Protein AF-A0A1T1H8I6-F1 (afdb_monomer_lite)

Foldseek 3Di:
DWKKFFQDWDDPALCVVLPNDGGWIFQDKQNDGDDDPVVVLCSLLVDDFKIWTFTQDPNDTDITIRGDGSQRHWTWIDTPVDPDIDTRRSVPVPDPPDPPDDDPPPDPVVVVVVVVVVVVVVVVVVVVVVVVPPPDPPDPDDDPDDDDDPPDPLPPDDVVVVVVVVVVVVVVVHDFKDKDAAALVRLVVNLVVVCVVQPDWDWDDDPPAKIWIWRADPQGIWIWMRGNVRNMIMIGGDGD

InterPro domains:
  IPR036034 PDZ superfamily [G3DSA:2.30.42.10] (2-66)
  IPR036034 PDZ superfamily [SSF50156] (6-64)

Organism: Oceanospirillum linum (NCBI:txid966)

Sequence (240 aa):
MSTFEVVGFTEQSPALAAGVVVGDVILTVNNRVFESVEEVVLEIAQGSGGFNLGVSRDGRFLYIDIEGNRLGCHLKIVQADNEIPYSTSATEVLGDSEPANKKSGLSFLQITLFCFYTFLVTVILTFIYLKISDPKPSAQVSKPTASPTKSFDPYSFSLADMVKRLESATASGTVKSVSEYMPYNSCLAQQEALKDKFGTVRVSKIGDQARILRIPTRDGAFLVTCSKPDEKIVLTRSNK

pLDDT: mean 79.75, std 17.8, range [30.92, 97.5]

Structure (mmCIF, N/CA/C/O backbone):
data_AF-A0A1T1H8I6-F1
#
_entry.id   AF-A0A1T1H8I6-F1
#
loop_
_atom_site.group_PDB
_atom_site.id
_atom_site.type_symbol
_atom_site.label_atom_id
_atom_site.label_alt_id
_atom_site.label_comp_id
_atom_site.label_asym_id
_atom_site.label_entity_id
_atom_site.label_seq_id
_atom_site.pdbx_PDB_ins_code
_atom_site.Cartn_x
_atom_site.Cartn_y
_atom_site.Cartn_z
_atom_site.occupancy
_atom_site.B_iso_or_equiv
_atom_site.auth_seq_id
_atom_site.auth_comp_id
_atom_site.auth_asym_id
_atom_site.auth_atom_id
_atom_site.pdbx_PDB_model_num
ATOM 1 N N . MET A 1 1 ? -23.155 5.415 -3.037 1.00 74.31 1 MET A N 1
ATOM 2 C CA . MET A 1 1 ? -21.722 5.098 -3.179 1.00 74.31 1 MET A CA 1
ATOM 3 C C . MET A 1 1 ? -21.602 4.379 -4.497 1.00 74.31 1 MET A C 1
ATOM 5 O O . MET A 1 1 ? -22.214 3.325 -4.632 1.00 74.31 1 MET A O 1
ATOM 9 N N . SER A 1 2 ? -20.962 5.010 -5.473 1.00 86.56 2 SER A N 1
ATOM 10 C CA . SER A 1 2 ? -20.834 4.450 -6.814 1.00 86.56 2 SER A CA 1
ATOM 11 C C . SER A 1 2 ? -19.973 3.191 -6.764 1.00 86.56 2 SER A C 1
ATOM 13 O O . SER A 1 2 ? -19.068 3.072 -5.935 1.00 86.56 2 SER A O 1
ATOM 15 N N . THR A 1 3 ? -20.298 2.225 -7.611 1.00 88.62 3 THR A N 1
ATOM 16 C CA . THR A 1 3 ? -19.572 0.961 -7.722 1.00 88.62 3 THR A CA 1
ATOM 17 C C . THR A 1 3 ? -19.096 0.803 -9.152 1.00 88.62 3 THR A C 1
ATOM 19 O O . THR A 1 3 ? -19.879 1.008 -10.080 1.00 88.62 3 THR A O 1
ATOM 22 N N . PHE A 1 4 ? -17.829 0.434 -9.323 1.00 92.38 4 PHE A N 1
ATOM 23 C CA . PHE A 1 4 ? -17.206 0.331 -10.638 1.00 92.38 4 PHE A CA 1
ATOM 24 C C . PHE A 1 4 ? -16.834 -1.123 -10.907 1.00 92.38 4 PHE A C 1
ATOM 26 O O . PHE A 1 4 ? -15.966 -1.672 -10.236 1.00 92.38 4 PHE A O 1
ATOM 33 N N . GLU A 1 5 ? -17.502 -1.763 -11.856 1.00 94.12 5 GLU A N 1
ATOM 34 C CA . GLU A 1 5 ? -17.252 -3.156 -12.212 1.00 94.12 5 GLU A CA 1
ATOM 35 C C . GLU A 1 5 ? -16.149 -3.251 -13.265 1.00 94.12 5 GLU A C 1
ATOM 37 O O . GLU A 1 5 ? -16.178 -2.554 -14.279 1.00 94.12 5 GLU A O 1
ATOM 42 N N . VAL A 1 6 ? -15.174 -4.130 -13.041 1.00 94.00 6 VAL A N 1
ATOM 43 C CA . VAL A 1 6 ? -14.135 -4.456 -14.016 1.00 94.00 6 VAL A CA 1
ATOM 44 C C . VAL A 1 6 ? -14.733 -5.350 -15.092 1.00 94.00 6 VAL A C 1
ATOM 46 O O . VAL A 1 6 ? -15.021 -6.517 -14.851 1.00 94.00 6 VAL A O 1
ATOM 49 N N . VAL A 1 7 ? -14.851 -4.826 -16.308 1.00 94.81 7 VAL A N 1
ATOM 50 C CA . VAL A 1 7 ? -15.371 -5.573 -17.465 1.00 94.81 7 VAL A CA 1
ATOM 51 C C . VAL A 1 7 ? -14.272 -6.089 -18.390 1.00 94.81 7 VAL A C 1
ATOM 53 O O . VAL A 1 7 ? -14.528 -6.888 -19.288 1.00 94.81 7 VAL A O 1
ATOM 56 N N . GLY A 1 8 ? -13.029 -5.652 -18.185 1.00 91.38 8 GLY A N 1
ATOM 57 C CA . GLY A 1 8 ? -11.885 -6.145 -18.941 1.00 91.38 8 GLY A CA 1
ATOM 58 C C . GLY A 1 8 ? -10.593 -5.396 -18.648 1.00 91.38 8 GLY A C 1
ATOM 59 O O . GLY A 1 8 ? -10.549 -4.446 -17.871 1.00 91.38 8 GLY A O 1
ATOM 60 N N . PHE A 1 9 ? -9.527 -5.826 -19.309 1.00 89.94 9 PHE A N 1
ATOM 61 C CA . PHE A 1 9 ? -8.196 -5.220 -19.270 1.00 89.94 9 PHE A CA 1
ATOM 62 C C . PHE A 1 9 ? -7.420 -5.651 -20.520 1.00 89.94 9 PHE A C 1
ATOM 64 O O . PHE A 1 9 ? -7.843 -6.566 -21.231 1.00 89.94 9 PHE A O 1
ATOM 71 N N . THR A 1 10 ? -6.301 -4.994 -20.822 1.00 85.56 10 THR A N 1
ATOM 72 C CA . THR A 1 10 ? -5.402 -5.452 -21.892 1.00 85.56 10 THR A CA 1
ATOM 73 C C . THR A 1 10 ? -4.619 -6.691 -21.460 1.00 85.56 10 THR A C 1
ATOM 75 O O . THR A 1 10 ? -4.278 -6.857 -20.281 1.00 85.56 10 THR A O 1
ATOM 78 N N . GLU A 1 11 ? -4.312 -7.565 -22.424 1.00 75.88 11 GLU A N 1
ATOM 79 C CA . GLU A 1 11 ? -3.350 -8.645 -22.210 1.00 75.88 11 GLU A CA 1
ATOM 80 C C . GLU A 1 11 ? -2.023 -8.014 -21.759 1.00 75.88 11 GLU A C 1
ATOM 82 O O . GLU A 1 11 ? -1.544 -7.074 -22.387 1.00 75.88 11 GLU A O 1
ATOM 87 N N . GLN A 1 12 ? -1.458 -8.501 -20.647 1.00 84.88 12 GLN A N 1
ATOM 88 C CA . GLN A 1 12 ? -0.249 -7.972 -19.982 1.00 84.88 12 GLN A CA 1
ATOM 89 C C . GLN A 1 12 ? -0.417 -6.702 -19.124 1.00 84.88 12 GLN A C 1
ATOM 91 O O . GLN A 1 12 ? 0.583 -6.104 -18.724 1.00 84.88 12 GLN A O 1
ATOM 96 N N . SER A 1 13 ? -1.641 -6.293 -18.773 1.00 88.25 13 SER A N 1
ATOM 97 C CA . SER A 1 13 ? -1.803 -5.172 -17.836 1.00 88.25 13 SER A CA 1
ATOM 98 C C . SER A 1 13 ? -1.224 -5.492 -16.436 1.00 88.25 13 SER A C 1
ATOM 100 O O . SER A 1 13 ? -1.369 -6.619 -15.946 1.00 88.25 13 SER A O 1
ATOM 102 N N . PRO A 1 14 ? -0.624 -4.508 -15.731 1.00 90.75 14 PRO A N 1
ATOM 103 C CA . PRO A 1 14 ? -0.232 -4.650 -14.327 1.00 90.75 14 PRO A CA 1
ATOM 104 C C . PRO A 1 14 ? -1.381 -5.093 -13.411 1.00 90.75 14 PRO A C 1
ATOM 106 O O . PRO A 1 14 ? -1.155 -5.825 -12.453 1.00 90.75 14 PRO A O 1
ATOM 109 N N . ALA A 1 15 ? -2.621 -4.700 -13.724 1.00 91.50 15 ALA A N 1
ATOM 110 C CA . ALA A 1 15 ? -3.808 -5.134 -12.990 1.00 91.50 15 ALA A CA 1
ATOM 111 C C . ALA A 1 15 ? -4.030 -6.652 -13.085 1.00 91.50 15 ALA A C 1
ATOM 113 O O . ALA A 1 15 ? -4.266 -7.302 -12.066 1.00 91.50 15 ALA A O 1
ATOM 114 N N . LEU A 1 16 ? -3.890 -7.231 -14.282 1.00 91.94 16 LEU A N 1
ATOM 115 C CA . LEU A 1 16 ? -3.971 -8.680 -14.473 1.00 91.94 16 LEU A CA 1
ATOM 116 C C . LEU A 1 16 ? -2.849 -9.400 -13.713 1.00 91.94 16 LEU A C 1
ATOM 118 O O . LEU A 1 16 ? -3.105 -10.386 -13.026 1.00 91.94 16 LEU A O 1
ATOM 122 N N . ALA A 1 17 ? -1.618 -8.885 -13.789 1.00 91.75 17 ALA A N 1
ATOM 123 C CA . ALA A 1 17 ? -0.479 -9.451 -13.062 1.00 91.75 17 ALA A CA 1
ATOM 124 C C . ALA A 1 17 ? -0.673 -9.411 -11.534 1.00 91.75 17 ALA A C 1
ATOM 126 O O . ALA A 1 17 ? -0.240 -10.323 -10.832 1.00 91.75 17 ALA A O 1
ATOM 127 N N . ALA A 1 18 ? -1.366 -8.389 -11.026 1.00 93.94 18 ALA A N 1
ATOM 128 C CA . ALA A 1 18 ? -1.726 -8.252 -9.617 1.00 93.94 18 ALA A CA 1
ATOM 129 C C . ALA A 1 18 ? -2.925 -9.125 -9.191 1.00 93.94 18 ALA A C 1
ATOM 131 O O . ALA A 1 18 ? -3.255 -9.184 -8.007 1.00 93.94 18 ALA A O 1
ATOM 132 N N . GLY A 1 19 ? -3.581 -9.818 -10.127 1.00 95.44 19 GLY A N 1
ATOM 133 C CA . GLY A 1 19 ? -4.699 -10.718 -9.839 1.00 95.44 19 GLY A CA 1
ATOM 134 C C . GLY A 1 19 ? -6.073 -10.044 -9.790 1.00 95.44 19 GLY A C 1
ATOM 135 O O . GLY A 1 19 ? -7.000 -10.601 -9.190 1.00 95.44 19 GLY A O 1
ATOM 136 N N . VAL A 1 20 ? -6.226 -8.869 -10.409 1.00 95.50 20 VAL A N 1
ATOM 137 C CA . VAL A 1 20 ? -7.547 -8.299 -10.722 1.00 95.50 20 VAL A CA 1
ATOM 138 C C . VAL A 1 20 ? -8.232 -9.191 -11.758 1.00 95.50 20 VAL A C 1
ATOM 140 O O . VAL A 1 20 ? -7.594 -9.647 -12.708 1.00 95.50 20 VAL A O 1
ATOM 143 N N . VAL A 1 21 ? -9.526 -9.454 -11.581 1.00 96.12 21 VAL A N 1
ATOM 144 C CA . VAL A 1 21 ? -10.319 -10.290 -12.495 1.00 96.12 21 VAL A CA 1
ATOM 145 C C . VAL A 1 21 ? -11.551 -9.539 -12.990 1.00 96.12 21 VAL A C 1
ATOM 147 O O . VAL A 1 21 ? -12.007 -8.582 -12.368 1.00 96.12 21 VAL A O 1
ATOM 150 N N . VAL A 1 22 ? -12.094 -9.975 -14.126 1.00 96.12 22 VAL A N 1
ATOM 151 C CA . VAL A 1 22 ? -13.382 -9.476 -14.627 1.00 96.12 22 VAL A CA 1
ATOM 152 C C . VAL A 1 22 ? -14.488 -9.834 -13.629 1.00 96.12 22 VAL A C 1
ATOM 154 O O . VAL A 1 22 ? -14.504 -10.948 -13.107 1.00 96.12 22 VAL A O 1
ATOM 157 N N . GLY A 1 23 ? -15.386 -8.887 -13.362 1.00 95.75 23 GLY A N 1
ATOM 158 C CA . GLY A 1 23 ? -16.429 -8.974 -12.337 1.00 95.75 23 GLY A CA 1
ATOM 159 C C . GLY A 1 23 ? -16.011 -8.432 -10.965 1.00 95.75 23 GLY A C 1
ATOM 160 O O . GLY A 1 23 ? -16.846 -8.341 -10.066 1.00 95.75 23 GLY A O 1
ATOM 161 N N . ASP A 1 24 ? -14.745 -8.040 -10.776 1.00 96.75 24 ASP A N 1
ATOM 162 C CA . ASP A 1 24 ? -14.347 -7.303 -9.574 1.00 96.75 24 ASP A CA 1
ATOM 163 C C . ASP A 1 24 ? -15.084 -5.967 -9.496 1.00 96.75 24 ASP A C 1
ATOM 165 O O . ASP A 1 24 ? -15.094 -5.196 -10.454 1.00 96.75 24 ASP A O 1
ATOM 169 N N . VAL A 1 25 ? -15.631 -5.644 -8.324 1.00 95.62 25 VAL A N 1
ATOM 170 C CA . VAL A 1 25 ? -16.235 -4.332 -8.073 1.00 95.62 25 VAL A CA 1
ATOM 171 C C . VAL A 1 25 ? -15.250 -3.462 -7.305 1.00 95.62 25 VAL A C 1
ATOM 173 O O . VAL A 1 25 ? -15.015 -3.674 -6.117 1.00 95.62 25 VAL A O 1
ATOM 176 N N . ILE A 1 26 ? -14.672 -2.463 -7.961 1.00 95.38 26 ILE A N 1
ATOM 177 C CA . ILE A 1 26 ? -13.785 -1.482 -7.340 1.00 95.38 26 ILE A CA 1
ATOM 178 C C . ILE A 1 26 ? -14.615 -0.561 -6.442 1.00 95.38 26 ILE A C 1
ATOM 180 O O . ILE A 1 26 ? -15.561 0.090 -6.885 1.00 95.38 26 ILE A O 1
ATOM 184 N N . LEU A 1 27 ? -14.230 -0.501 -5.167 1.00 94.94 27 LEU A N 1
ATOM 185 C CA . LEU A 1 27 ? -14.841 0.360 -4.150 1.00 94.94 27 LEU A CA 1
ATOM 186 C C . LEU A 1 27 ? -13.909 1.498 -3.723 1.00 94.94 27 LEU A C 1
ATOM 188 O O . LEU A 1 27 ? -14.378 2.554 -3.304 1.00 94.94 27 LEU A O 1
ATOM 192 N N . THR A 1 28 ? -12.590 1.276 -3.785 1.00 95.31 28 THR A N 1
ATOM 193 C CA . THR A 1 28 ? -11.590 2.296 -3.437 1.00 95.31 28 THR A CA 1
ATOM 194 C C . THR A 1 28 ? -10.329 2.192 -4.287 1.00 95.31 28 THR A C 1
ATOM 196 O O . THR A 1 28 ? -9.912 1.084 -4.626 1.00 95.31 28 THR A O 1
ATOM 199 N N . VAL A 1 29 ? -9.674 3.329 -4.529 1.00 94.06 29 VAL A N 1
ATOM 200 C CA . VAL A 1 29 ? -8.307 3.423 -5.077 1.00 94.06 29 VAL A CA 1
ATOM 201 C C . VAL A 1 29 ? -7.461 4.239 -4.106 1.00 94.06 29 VAL A C 1
ATOM 203 O O . VAL A 1 29 ? -7.910 5.280 -3.633 1.00 94.06 29 VAL A O 1
ATOM 206 N N . ASN A 1 30 ? -6.266 3.776 -3.733 1.00 92.56 30 ASN A N 1
ATOM 207 C CA . ASN A 1 30 ? -5.409 4.459 -2.745 1.00 92.56 30 ASN A CA 1
ATOM 208 C C . ASN A 1 30 ? -6.122 4.724 -1.400 1.00 92.56 30 ASN A C 1
ATOM 210 O O . ASN A 1 30 ? -5.853 5.702 -0.705 1.00 92.56 30 ASN A O 1
ATOM 214 N N . ASN A 1 31 ? -7.033 3.820 -1.010 1.00 92.56 31 ASN A N 1
ATOM 215 C CA . ASN A 1 31 ? -7.950 3.938 0.136 1.00 92.56 31 ASN A CA 1
ATOM 216 C C . ASN A 1 31 ? -8.921 5.137 0.081 1.00 92.56 31 ASN A C 1
ATOM 218 O O . ASN A 1 31 ? -9.484 5.509 1.113 1.00 92.56 31 ASN A O 1
ATOM 222 N N . ARG A 1 32 ? -9.131 5.733 -1.095 1.00 94.06 32 ARG A N 1
ATOM 223 C CA . ARG A 1 32 ? -10.130 6.777 -1.341 1.00 94.06 32 ARG A CA 1
ATOM 224 C C . ARG A 1 32 ? -11.338 6.194 -2.063 1.00 94.06 32 ARG A C 1
ATOM 226 O O . ARG A 1 32 ? -11.194 5.295 -2.887 1.00 94.06 32 ARG A O 1
ATOM 233 N N . VAL A 1 33 ? -12.517 6.696 -1.716 1.00 93.88 33 VAL A N 1
ATOM 234 C CA . VAL A 1 33 ? -13.789 6.399 -2.388 1.00 93.88 33 VAL A CA 1
ATOM 235 C C . VAL A 1 33 ? -13.998 7.453 -3.468 1.00 93.88 33 VAL A C 1
ATOM 237 O O . VAL A 1 33 ? -13.626 8.607 -3.255 1.00 93.88 33 VAL A O 1
ATOM 240 N N . PHE A 1 34 ? -14.596 7.058 -4.585 1.00 92.06 34 PHE A N 1
ATOM 241 C CA . PHE A 1 34 ? -14.858 7.925 -5.730 1.00 92.06 34 PHE A CA 1
ATOM 242 C C . PHE A 1 34 ? -16.339 7.899 -6.086 1.00 92.06 34 PHE A C 1
ATOM 244 O O . PHE A 1 34 ? -17.013 6.888 -5.864 1.00 92.06 34 PHE A O 1
ATOM 251 N N . GLU A 1 35 ? -16.840 9.011 -6.615 1.00 90.75 35 GLU A N 1
ATOM 252 C CA . GLU A 1 35 ? -18.248 9.137 -7.013 1.00 90.75 35 GLU A CA 1
ATOM 253 C C . GLU A 1 35 ? -18.447 8.987 -8.522 1.00 90.75 35 GLU A C 1
ATOM 255 O O . GLU A 1 35 ? -19.539 8.610 -8.949 1.00 90.75 35 GLU A O 1
ATOM 260 N N . SER A 1 36 ? -17.392 9.198 -9.315 1.00 89.88 36 SER A N 1
ATOM 261 C CA . SER A 1 36 ? -17.426 9.045 -10.767 1.00 89.88 36 SER A CA 1
ATOM 262 C C . SER A 1 36 ? -16.264 8.217 -11.306 1.00 89.88 36 SER A C 1
ATOM 264 O O . SER A 1 36 ? -15.202 8.094 -10.684 1.00 89.88 36 SER A O 1
ATOM 266 N N . VAL A 1 37 ? -16.471 7.655 -12.497 1.00 88.56 37 VAL A N 1
ATOM 267 C CA . VAL A 1 37 ? -15.431 6.929 -13.232 1.00 88.56 37 VAL A CA 1
ATOM 268 C C . VAL A 1 37 ? -14.258 7.851 -13.536 1.00 88.56 37 VAL A C 1
ATOM 270 O O . VAL A 1 37 ? -13.113 7.449 -13.354 1.00 88.56 37 VAL A O 1
ATOM 273 N N . GLU A 1 38 ? -14.515 9.093 -13.946 1.00 89.19 38 GLU A N 1
ATOM 274 C CA . GLU A 1 38 ? -13.474 10.049 -14.326 1.00 89.19 38 GLU A CA 1
ATOM 275 C C . GLU A 1 38 ? -12.466 10.275 -13.194 1.00 89.19 38 GLU A C 1
ATOM 277 O O . GLU A 1 38 ? -11.260 10.303 -13.441 1.00 89.19 38 GLU A O 1
ATOM 282 N N . GLU A 1 39 ? -12.929 10.372 -11.945 1.00 91.00 39 GLU A N 1
ATOM 283 C CA . GLU A 1 39 ? -12.034 10.527 -10.798 1.00 91.00 39 GLU A CA 1
ATOM 284 C C . GLU A 1 39 ? -11.169 9.283 -10.563 1.00 91.00 39 GLU A C 1
ATOM 286 O O . GLU A 1 39 ? -9.976 9.409 -10.275 1.00 91.00 39 GLU A O 1
ATOM 291 N N . VAL A 1 40 ? -11.744 8.085 -10.727 1.00 89.81 40 VAL A N 1
ATOM 292 C CA . VAL A 1 40 ? -11.008 6.814 -10.639 1.00 89.81 40 VAL A CA 1
ATOM 293 C C . VAL A 1 40 ? -9.912 6.766 -11.701 1.00 89.81 40 VAL A C 1
ATOM 295 O O . VAL A 1 40 ? -8.769 6.424 -11.393 1.00 89.81 40 VAL A O 1
ATOM 298 N N . VAL A 1 41 ? -10.231 7.153 -12.941 1.00 88.00 41 VAL A N 1
ATOM 299 C CA . VAL A 1 41 ? -9.252 7.184 -14.036 1.00 88.00 41 VAL A CA 1
ATOM 300 C C . VAL A 1 41 ? -8.132 8.167 -13.748 1.00 88.00 41 VAL A C 1
ATOM 302 O O . VAL A 1 41 ? -6.964 7.821 -13.917 1.00 88.00 41 VAL A O 1
ATOM 305 N N . LEU A 1 42 ? -8.465 9.375 -13.291 1.00 88.12 42 LEU A N 1
ATOM 306 C CA . LEU A 1 42 ? -7.471 10.394 -12.965 1.00 88.12 42 LEU A CA 1
ATOM 307 C C . LEU A 1 42 ? -6.550 9.936 -11.829 1.00 88.12 42 LEU A C 1
ATOM 309 O O . LEU A 1 42 ? -5.337 10.089 -11.941 1.00 88.12 42 LEU A O 1
ATOM 313 N N . GLU A 1 43 ? -7.084 9.322 -10.773 1.00 89.50 43 GLU A N 1
ATOM 314 C CA . GLU A 1 43 ? -6.279 8.795 -9.664 1.00 89.50 43 GLU A CA 1
ATOM 315 C C . GLU A 1 43 ? -5.315 7.687 -10.126 1.00 89.50 43 GLU A C 1
ATOM 317 O O . GLU A 1 43 ? -4.146 7.646 -9.720 1.00 89.50 43 GLU A O 1
ATOM 322 N N . ILE A 1 44 ? -5.786 6.792 -11.000 1.00 87.62 44 ILE A N 1
ATOM 323 C CA . ILE A 1 44 ? -4.948 5.740 -11.580 1.00 87.62 44 ILE A CA 1
ATOM 324 C C . ILE A 1 44 ? -3.883 6.365 -12.491 1.00 87.62 44 ILE A C 1
ATOM 326 O O . ILE A 1 44 ? -2.713 6.010 -12.379 1.00 87.62 44 ILE A O 1
ATOM 330 N N . ALA A 1 45 ? -4.240 7.337 -13.332 1.00 84.50 45 ALA A N 1
ATOM 331 C CA . ALA A 1 45 ? -3.332 7.934 -14.310 1.00 84.50 45 ALA A CA 1
ATOM 332 C C . ALA A 1 45 ? -2.269 8.870 -13.701 1.00 84.50 45 ALA A C 1
ATOM 334 O O . ALA A 1 45 ? -1.148 8.924 -14.201 1.00 84.50 45 ALA A O 1
ATOM 335 N N . GLN A 1 46 ? -2.591 9.619 -12.641 1.00 79.75 46 GLN A N 1
ATOM 336 C CA . GLN A 1 46 ? -1.754 10.729 -12.155 1.00 79.75 46 GLN A CA 1
ATOM 337 C C . GLN A 1 46 ? -0.637 10.331 -11.179 1.00 79.75 46 GLN A C 1
ATOM 339 O O . GLN A 1 46 ? 0.197 11.168 -10.832 1.00 79.75 46 GLN A O 1
ATOM 344 N N . GLY A 1 47 ? -0.589 9.086 -10.707 1.00 67.25 47 GLY A N 1
ATOM 345 C CA . GLY A 1 47 ? 0.435 8.689 -9.737 1.00 67.25 47 GLY A CA 1
ATOM 346 C C . GLY A 1 47 ? 1.701 8.099 -10.348 1.00 67.25 47 GLY A C 1
ATOM 347 O O . GLY A 1 47 ? 1.675 7.402 -11.360 1.00 67.25 47 GLY A O 1
ATOM 348 N N . SER A 1 48 ? 2.826 8.321 -9.671 1.00 66.25 48 SER A N 1
ATOM 349 C CA . SER A 1 48 ? 4.083 7.629 -9.941 1.00 66.25 48 SER A CA 1
ATOM 350 C C . SER A 1 48 ? 4.176 6.349 -9.098 1.00 66.25 48 SER A C 1
ATOM 352 O O . SER A 1 48 ? 4.006 6.371 -7.881 1.00 66.25 48 SER A O 1
ATOM 354 N N . GLY A 1 49 ? 4.443 5.211 -9.746 1.00 82.31 49 GLY A N 1
ATOM 355 C CA . GLY A 1 49 ? 4.627 3.912 -9.081 1.00 82.31 49 GLY A CA 1
ATOM 356 C C . GLY A 1 49 ? 3.336 3.124 -8.833 1.00 82.31 49 GLY A C 1
ATOM 357 O O . GLY A 1 49 ? 2.296 3.416 -9.411 1.00 82.31 49 GLY A O 1
ATOM 358 N N . GLY A 1 50 ? 3.398 2.101 -7.978 1.00 86.06 50 GLY A N 1
ATOM 359 C CA . GLY A 1 50 ? 2.248 1.234 -7.711 1.00 86.06 50 GLY A CA 1
ATOM 360 C C . GLY A 1 50 ? 1.064 1.945 -7.042 1.00 86.06 50 GLY A C 1
ATOM 361 O O . GLY A 1 50 ? 1.188 3.066 -6.540 1.00 86.06 50 GLY A O 1
ATOM 362 N N . PHE A 1 51 ? -0.098 1.301 -7.040 1.00 91.81 51 PHE A N 1
ATOM 363 C CA . PHE A 1 51 ? -1.314 1.765 -6.361 1.00 91.81 51 PHE A CA 1
ATOM 364 C C . PHE A 1 51 ? -2.077 0.601 -5.746 1.00 91.81 51 PHE A C 1
ATOM 366 O O . PHE A 1 51 ? -1.846 -0.546 -6.119 1.00 91.81 51 PHE A O 1
ATOM 373 N N . ASN A 1 52 ? -2.993 0.888 -4.818 1.00 93.44 52 ASN A N 1
ATOM 374 C CA . ASN A 1 52 ? -3.851 -0.148 -4.250 1.00 93.44 52 ASN A CA 1
ATOM 375 C C . ASN A 1 52 ? -5.301 -0.012 -4.717 1.00 93.44 52 ASN A C 1
ATOM 377 O O . ASN A 1 52 ? -5.848 1.089 -4.804 1.00 93.44 52 ASN A O 1
ATOM 381 N N . LEU A 1 53 ? -5.928 -1.154 -4.976 1.00 95.12 53 LEU A N 1
ATOM 382 C CA . LEU A 1 53 ? -7.357 -1.279 -5.212 1.00 95.12 53 LEU A CA 1
ATOM 383 C C . LEU A 1 53 ? -7.999 -1.988 -4.026 1.00 95.12 53 LEU A C 1
ATOM 385 O O . LEU A 1 53 ? -7.541 -3.044 -3.594 1.00 95.12 53 LEU A O 1
ATOM 389 N N . GLY A 1 54 ? -9.077 -1.412 -3.506 1.00 96.06 54 GLY A N 1
ATOM 390 C CA . GLY A 1 54 ? -10.021 -2.136 -2.664 1.00 96.06 54 GLY A CA 1
ATOM 391 C C . GLY A 1 54 ? -11.175 -2.611 -3.531 1.00 96.06 54 GLY A C 1
ATOM 392 O O . GLY A 1 54 ? -11.956 -1.775 -3.992 1.00 96.06 54 GLY A O 1
ATOM 393 N N . VAL A 1 55 ? -11.275 -3.920 -3.748 1.00 96.81 55 VAL A N 1
ATOM 394 C CA . VAL A 1 55 ? -12.301 -4.546 -4.595 1.00 96.81 55 VAL A CA 1
ATOM 395 C C . VAL A 1 55 ? -13.225 -5.441 -3.774 1.00 96.81 55 VAL A C 1
ATOM 397 O O . VAL A 1 55 ? -12.820 -6.001 -2.757 1.00 96.81 55 VAL A O 1
ATOM 400 N N . SER A 1 56 ? -14.469 -5.593 -4.212 1.00 96.88 56 SER A N 1
ATOM 401 C CA . SER A 1 56 ? -15.392 -6.619 -3.740 1.00 96.88 56 SER A CA 1
ATOM 402 C C . SER A 1 56 ? -15.466 -7.734 -4.777 1.00 96.88 56 SER A C 1
ATOM 404 O O . SER A 1 56 ? -15.841 -7.483 -5.920 1.00 96.88 56 SER A O 1
ATOM 406 N N . ARG A 1 57 ? -15.119 -8.954 -4.363 1.00 97.50 57 ARG A N 1
ATOM 407 C CA . ARG A 1 57 ? -15.187 -10.179 -5.167 1.00 97.50 57 ARG A CA 1
ATOM 408 C C . ARG A 1 57 ? -16.010 -11.204 -4.404 1.00 97.50 57 ARG A C 1
ATOM 410 O O . ARG A 1 57 ? -15.683 -11.510 -3.257 1.00 97.50 57 ARG A O 1
ATOM 417 N N . ASP A 1 58 ? -17.099 -11.685 -4.996 1.00 95.19 58 ASP A N 1
ATOM 418 C CA . ASP A 1 58 ? -18.015 -12.646 -4.361 1.00 95.19 58 ASP A CA 1
ATOM 419 C C . ASP A 1 58 ? -18.504 -12.196 -2.965 1.00 95.19 58 ASP A C 1
ATOM 421 O O . ASP A 1 58 ? -18.591 -12.979 -2.018 1.00 95.19 58 ASP A O 1
ATOM 425 N N . GLY A 1 59 ? -18.753 -10.891 -2.797 1.00 92.19 59 GLY A N 1
ATOM 426 C CA . GLY A 1 59 ? -19.169 -10.291 -1.521 1.00 92.19 59 GLY A CA 1
ATOM 427 C C . GLY A 1 59 ? -18.061 -10.167 -0.466 1.00 92.19 59 GLY A C 1
ATOM 428 O O . GLY A 1 59 ? -18.331 -9.765 0.667 1.00 92.19 59 GLY A O 1
ATOM 429 N N . ARG A 1 60 ? -16.808 -10.494 -0.807 1.00 94.19 60 ARG A N 1
ATOM 430 C CA . ARG A 1 60 ? -15.639 -10.336 0.066 1.00 94.19 60 ARG A CA 1
ATOM 431 C C . ARG A 1 60 ? -14.811 -9.139 -0.366 1.00 94.19 60 ARG A C 1
ATOM 433 O O . ARG A 1 60 ? -14.483 -8.988 -1.537 1.00 94.19 60 ARG A O 1
ATOM 440 N N . PHE A 1 61 ? -14.405 -8.331 0.606 1.00 93.75 61 PHE A N 1
ATOM 441 C CA . PHE A 1 61 ? -13.515 -7.207 0.352 1.00 93.75 61 PHE A CA 1
ATOM 442 C C . PHE A 1 61 ? -12.051 -7.657 0.319 1.00 93.75 61 PHE A C 1
ATOM 444 O O . PHE A 1 61 ? -11.560 -8.268 1.273 1.00 93.75 61 PHE A O 1
ATOM 451 N N . LEU A 1 62 ? -11.360 -7.339 -0.771 1.00 95.75 62 LEU A N 1
ATOM 452 C CA . LEU A 1 62 ? -9.962 -7.664 -1.027 1.00 95.75 62 LEU A CA 1
ATOM 453 C C . LEU A 1 62 ? -9.167 -6.380 -1.261 1.00 95.75 62 LEU A C 1
ATOM 455 O O . LEU A 1 62 ? -9.677 -5.411 -1.819 1.00 95.75 62 LEU A O 1
ATOM 459 N N . TYR A 1 63 ? -7.901 -6.399 -0.853 1.00 95.38 63 TYR A N 1
ATOM 460 C CA . TYR A 1 63 ? -6.931 -5.379 -1.232 1.00 95.38 63 TYR A CA 1
ATOM 461 C C . TYR A 1 63 ? -5.940 -5.973 -2.214 1.00 95.38 63 TYR A C 1
ATOM 463 O O . TYR A 1 63 ? -5.330 -7.000 -1.918 1.00 95.38 63 TYR A O 1
ATOM 471 N N . ILE A 1 64 ? -5.797 -5.313 -3.355 1.00 94.88 64 ILE A N 1
ATOM 472 C CA . ILE A 1 64 ? -4.893 -5.709 -4.426 1.00 94.88 64 ILE A CA 1
ATOM 473 C C . ILE A 1 64 ? -3.898 -4.573 -4.626 1.00 94.88 64 ILE A C 1
ATOM 475 O O . ILE A 1 64 ? -4.285 -3.462 -4.990 1.00 94.88 64 ILE A O 1
ATOM 479 N N . ASP A 1 65 ? -2.625 -4.851 -4.364 1.00 93.12 65 ASP A N 1
ATOM 480 C CA . ASP A 1 65 ? -1.534 -3.927 -4.647 1.00 93.12 65 ASP A CA 1
ATOM 481 C C . ASP A 1 65 ? -1.060 -4.163 -6.084 1.00 93.12 65 ASP A C 1
ATOM 483 O O . ASP A 1 65 ? -0.613 -5.253 -6.442 1.00 93.12 65 ASP A O 1
ATOM 487 N N . ILE A 1 66 ? -1.190 -3.137 -6.919 1.00 92.00 66 ILE A N 1
ATOM 488 C CA . ILE A 1 66 ? -0.739 -3.139 -8.307 1.00 92.00 66 ILE A CA 1
ATOM 489 C C . ILE A 1 66 ? 0.619 -2.454 -8.341 1.00 92.00 66 ILE A C 1
ATOM 491 O O . ILE A 1 66 ? 0.720 -1.236 -8.189 1.00 92.00 66 ILE A O 1
ATOM 495 N N . GLU A 1 67 ? 1.673 -3.240 -8.530 1.00 87.50 67 GLU A N 1
ATOM 496 C CA . GLU A 1 67 ? 3.033 -2.739 -8.710 1.00 87.50 67 GLU A CA 1
ATOM 497 C C . GLU A 1 67 ? 3.310 -2.413 -10.189 1.00 87.50 67 GLU A C 1
ATOM 499 O O . GLU A 1 67 ? 2.738 -3.012 -11.098 1.00 87.50 67 GLU A O 1
ATOM 504 N N . GLY A 1 68 ? 4.217 -1.465 -10.442 1.00 77.12 68 GLY A N 1
ATOM 505 C CA . GLY A 1 68 ? 4.682 -1.131 -11.791 1.00 77.12 68 GLY A CA 1
ATOM 506 C C . GLY A 1 68 ? 4.230 0.234 -12.310 1.00 77.12 68 GLY A C 1
ATOM 507 O O . GLY A 1 68 ? 3.856 1.130 -11.551 1.00 77.12 68 GLY A O 1
ATOM 508 N N . ASN A 1 69 ? 4.355 0.420 -13.625 1.00 71.88 69 ASN A N 1
ATOM 509 C CA . ASN A 1 69 ? 4.055 1.683 -14.292 1.00 71.88 69 ASN A CA 1
ATOM 510 C C . ASN A 1 69 ? 2.539 1.855 -14.464 1.00 71.88 69 ASN A C 1
ATOM 512 O O . ASN A 1 69 ? 1.921 1.111 -15.228 1.00 71.88 69 ASN A O 1
ATOM 516 N N . ARG A 1 70 ? 1.955 2.871 -13.811 1.00 74.88 70 ARG A N 1
ATOM 517 C CA . ARG A 1 70 ? 0.520 3.182 -13.931 1.00 74.88 70 ARG A CA 1
ATOM 518 C C . ARG A 1 70 ? 0.086 3.487 -15.364 1.00 74.88 70 ARG A C 1
ATOM 520 O O . ARG A 1 70 ? -1.051 3.201 -15.715 1.00 74.88 70 ARG A O 1
ATOM 527 N N . LEU A 1 71 ? 0.997 3.978 -16.208 1.00 69.19 71 LEU A N 1
ATOM 528 C CA . LEU A 1 71 ? 0.709 4.289 -17.612 1.00 69.19 71 LEU A CA 1
ATOM 529 C C . LEU A 1 71 ? 0.376 3.050 -18.457 1.00 69.19 71 LEU A C 1
ATOM 531 O O . LEU A 1 71 ? -0.279 3.189 -19.482 1.00 69.19 71 LEU A O 1
ATOM 535 N N . GLY A 1 72 ? 0.810 1.857 -18.033 1.00 73.38 72 GLY A N 1
ATOM 536 C CA . GLY A 1 72 ? 0.466 0.586 -18.684 1.00 73.38 72 GLY A CA 1
ATOM 537 C C . GLY A 1 72 ? -0.756 -0.105 -18.076 1.00 73.38 72 GLY A C 1
ATOM 538 O O . GLY A 1 72 ? -1.099 -1.219 -18.475 1.00 73.38 72 GLY A O 1
ATOM 539 N N . CYS A 1 73 ? -1.393 0.504 -17.073 1.00 80.44 73 CYS A N 1
ATOM 540 C CA . CYS A 1 73 ? -2.562 -0.064 -16.423 1.00 80.44 73 CYS A CA 1
ATOM 541 C C . CYS A 1 73 ? -3.824 0.311 -17.201 1.00 80.44 73 CYS A C 1
ATOM 543 O O . CYS A 1 73 ? -4.434 1.349 -16.960 1.00 80.44 73 CYS A O 1
ATOM 545 N N . HIS A 1 74 ? -4.191 -0.540 -18.160 1.00 81.44 74 HIS A N 1
ATOM 546 C CA . HIS A 1 74 ? -5.416 -0.386 -18.938 1.00 81.44 74 HIS A CA 1
ATOM 547 C C . HIS A 1 74 ? -6.523 -1.243 -18.326 1.00 81.44 74 HIS A C 1
ATOM 549 O O . HIS A 1 74 ? -6.576 -2.460 -18.531 1.00 81.44 74 HIS A O 1
ATOM 555 N N . LEU A 1 75 ? -7.399 -0.596 -17.564 1.00 87.19 75 LEU A N 1
ATOM 556 C CA . LEU A 1 75 ? -8.590 -1.194 -16.965 1.00 87.19 75 LEU A CA 1
ATOM 557 C C . LEU A 1 75 ? -9.819 -0.741 -17.759 1.00 87.19 75 LEU A C 1
ATOM 559 O O . LEU A 1 75 ? -9.972 0.438 -18.067 1.00 87.19 75 LEU A O 1
ATOM 563 N N . LYS A 1 76 ? -10.719 -1.661 -18.090 1.00 89.25 76 LYS A N 1
ATOM 564 C CA . LYS A 1 76 ? -12.044 -1.324 -18.622 1.00 89.25 76 LYS A CA 1
ATOM 565 C C . LYS A 1 76 ? -13.033 -1.475 -17.480 1.00 89.25 76 LYS A C 1
ATOM 567 O O . LYS A 1 76 ? -13.157 -2.575 -16.938 1.00 89.25 76 LYS A O 1
ATOM 572 N N . ILE A 1 77 ? -13.697 -0.384 -17.111 1.00 90.56 77 ILE A N 1
ATOM 573 C CA . ILE A 1 77 ? -14.640 -0.360 -15.992 1.00 90.56 77 ILE A CA 1
ATOM 574 C C . ILE A 1 77 ? -15.990 0.213 -16.421 1.00 90.56 77 ILE A C 1
ATOM 576 O O . ILE A 1 77 ? -16.066 1.101 -17.267 1.00 90.56 77 ILE A O 1
ATOM 580 N N . VAL A 1 78 ? -17.063 -0.305 -15.839 1.00 88.81 78 VAL A N 1
ATOM 581 C CA . VAL A 1 78 ? -18.432 0.199 -16.003 1.00 88.81 78 VAL A CA 1
ATOM 582 C C . VAL A 1 78 ? -18.900 0.708 -14.649 1.00 88.81 78 VAL A C 1
ATOM 584 O O . VAL A 1 78 ? -18.693 0.043 -13.634 1.00 88.81 78 VAL A O 1
ATOM 587 N N . GLN A 1 79 ? -19.529 1.879 -14.607 1.00 90.19 79 GLN A N 1
ATOM 588 C CA . GLN A 1 79 ? -20.229 2.309 -13.400 1.00 90.19 79 GLN A CA 1
ATOM 589 C C . GLN A 1 79 ? -21.566 1.571 -13.333 1.00 90.19 79 GLN A C 1
ATOM 591 O O . GLN A 1 79 ? -22.323 1.609 -14.292 1.00 90.19 79 GLN A O 1
ATOM 596 N N . ALA A 1 80 ? -21.870 0.887 -12.231 1.00 79.06 80 ALA A N 1
ATOM 597 C CA . ALA A 1 80 ? -23.044 0.006 -12.161 1.00 79.06 80 ALA A CA 1
ATOM 598 C C . ALA A 1 80 ? -24.401 0.722 -12.350 1.00 79.06 80 ALA A C 1
ATOM 600 O O . ALA A 1 80 ? -25.415 0.065 -12.564 1.00 79.06 80 ALA A O 1
ATOM 601 N N . ASP A 1 81 ? -24.436 2.052 -12.247 1.00 76.00 81 ASP A N 1
ATOM 602 C CA . ASP A 1 81 ? -25.615 2.885 -12.500 1.00 76.00 81 ASP A CA 1
ATOM 603 C C . ASP A 1 81 ? -25.743 3.353 -13.963 1.00 76.00 81 ASP A C 1
ATOM 605 O O . ASP A 1 81 ? -26.819 3.805 -14.353 1.00 76.00 81 ASP A O 1
ATOM 609 N N . ASN A 1 82 ? -24.698 3.194 -14.780 1.00 61.38 82 ASN A N 1
ATOM 610 C CA . ASN A 1 82 ? -24.646 3.617 -16.175 1.00 61.38 82 ASN A CA 1
ATOM 611 C C . ASN A 1 82 ? -24.191 2.453 -17.071 1.00 61.38 82 ASN A C 1
ATOM 613 O O . ASN A 1 82 ? -23.041 2.030 -17.034 1.00 61.38 82 ASN A O 1
ATOM 617 N N . GLU A 1 83 ? -25.068 1.978 -17.958 1.00 56.59 83 GLU A N 1
ATOM 618 C CA . GLU A 1 83 ? -24.829 0.814 -18.837 1.00 56.59 83 GLU A CA 1
ATOM 619 C C . GLU A 1 83 ? -23.759 1.023 -19.938 1.00 56.59 83 GLU A C 1
ATOM 621 O O . GLU A 1 83 ? -23.621 0.193 -20.837 1.00 56.59 83 GLU A O 1
ATOM 626 N N . ILE A 1 84 ? -22.988 2.117 -19.908 1.00 62.50 84 ILE A N 1
ATOM 627 C CA . ILE A 1 84 ? -21.976 2.418 -20.930 1.00 62.50 84 ILE A CA 1
ATOM 628 C C . ILE A 1 84 ? -20.571 2.125 -20.374 1.00 62.50 84 ILE A C 1
ATOM 630 O O . ILE A 1 84 ? -20.158 2.753 -19.398 1.00 62.50 84 ILE A O 1
ATOM 634 N N . PRO A 1 85 ? -19.803 1.197 -20.980 1.00 57.66 85 PRO A N 1
ATOM 635 C CA . PRO A 1 85 ? -18.447 0.884 -20.542 1.00 57.66 85 PRO A CA 1
ATOM 636 C C . PRO A 1 85 ? -17.465 2.012 -20.834 1.00 57.66 85 PRO A C 1
ATOM 638 O O . PRO A 1 85 ? -17.340 2.471 -21.969 1.00 57.66 85 PRO A O 1
ATOM 641 N N . TYR A 1 86 ? -16.700 2.391 -19.811 1.00 63.59 86 TYR A N 1
ATOM 642 C CA . TYR A 1 86 ? -15.589 3.323 -19.923 1.00 63.59 86 TYR A CA 1
ATOM 643 C C . TYR A 1 86 ? -14.282 2.537 -20.071 1.00 63.59 86 TYR A C 1
ATOM 645 O O . TYR A 1 86 ? -13.916 1.693 -19.246 1.00 63.59 86 TYR A O 1
ATOM 653 N N . SER A 1 87 ? -13.552 2.807 -21.150 1.00 53.97 87 SER A N 1
ATOM 654 C CA . SER A 1 87 ? -12.193 2.300 -21.322 1.00 53.97 87 SER A CA 1
ATOM 655 C C . SER A 1 87 ? -11.231 3.279 -20.665 1.00 53.97 87 SER A C 1
ATOM 657 O O . SER A 1 87 ? -11.151 4.435 -21.069 1.00 53.97 87 SER A O 1
ATOM 659 N N . THR A 1 88 ? -10.508 2.834 -19.642 1.00 57.72 88 THR A N 1
ATOM 660 C CA . THR A 1 88 ? -9.514 3.664 -18.962 1.00 57.72 88 THR A CA 1
ATOM 661 C C . THR A 1 88 ? -8.157 3.287 -19.536 1.00 57.72 88 THR A C 1
ATOM 663 O O . THR A 1 88 ? -7.537 2.282 -19.186 1.00 57.72 88 THR A O 1
ATOM 666 N N . SER A 1 89 ? -7.724 4.059 -20.524 1.00 49.94 89 SER A N 1
ATOM 667 C CA . SER A 1 89 ? -6.325 4.097 -20.915 1.00 49.94 89 SER A CA 1
ATOM 668 C C . SER A 1 89 ? -5.729 5.334 -20.262 1.00 49.94 89 SER A C 1
ATOM 670 O O . SER A 1 89 ? -6.127 6.453 -20.584 1.00 49.94 89 SER A O 1
ATOM 672 N N . ALA A 1 90 ? -4.770 5.159 -19.347 1.00 48.81 90 ALA A N 1
ATOM 673 C CA . ALA A 1 90 ? -4.015 6.282 -18.779 1.00 48.81 90 ALA A CA 1
ATOM 674 C C . ALA A 1 90 ? -3.303 7.117 -19.868 1.00 48.81 90 ALA A C 1
ATOM 676 O O . ALA A 1 90 ? -2.861 8.232 -19.607 1.00 48.81 90 ALA A O 1
ATOM 677 N N . THR A 1 91 ? -3.225 6.596 -21.098 1.00 43.28 91 THR A N 1
ATOM 678 C CA . THR A 1 91 ? -2.711 7.293 -22.277 1.00 43.28 91 THR A CA 1
ATOM 679 C C . THR A 1 91 ? -3.768 8.121 -23.025 1.00 43.28 91 THR A C 1
ATOM 681 O O . THR A 1 91 ? -3.389 9.085 -23.672 1.00 43.28 91 THR A O 1
ATOM 684 N N . GLU A 1 92 ? -5.070 7.819 -22.925 1.00 41.41 92 GLU A N 1
ATOM 685 C CA . GLU A 1 92 ? -6.117 8.533 -23.695 1.00 41.41 92 GLU A CA 1
ATOM 686 C C . GLU A 1 92 ? -6.686 9.762 -22.965 1.00 41.41 92 GLU A C 1
ATOM 688 O O . GLU A 1 92 ? -7.173 10.694 -23.600 1.00 41.41 92 GLU A O 1
ATOM 693 N N . VAL A 1 93 ? -6.588 9.824 -21.631 1.00 41.78 93 VAL A N 1
ATOM 694 C CA . VAL A 1 93 ? -7.098 10.974 -20.850 1.00 41.78 93 VAL A CA 1
ATOM 695 C C . VAL A 1 93 ? -6.120 12.163 -20.841 1.00 41.78 93 VAL A C 1
ATOM 697 O O . VAL A 1 93 ? -6.501 13.285 -20.515 1.00 41.78 93 VAL A O 1
ATOM 700 N N . LEU A 1 94 ? -4.880 11.965 -21.303 1.00 37.94 94 LEU A N 1
ATOM 701 C CA . LEU A 1 94 ? -3.942 13.041 -21.640 1.00 37.94 94 LEU A CA 1
ATOM 702 C C . LEU A 1 94 ? -4.009 13.380 -23.142 1.00 37.94 94 LEU A C 1
ATOM 704 O O . LEU A 1 94 ? -2.999 13.383 -23.830 1.00 37.94 94 LEU A O 1
ATOM 708 N N . GLY A 1 95 ? -5.205 13.712 -23.628 1.00 34.19 95 GLY A N 1
ATOM 709 C CA . GLY A 1 95 ? -5.387 14.624 -24.757 1.00 34.19 95 GLY A CA 1
ATOM 710 C C . GLY A 1 95 ? -4.957 14.143 -26.145 1.00 34.19 95 GLY A C 1
ATOM 711 O O . GLY A 1 95 ? -4.058 14.736 -26.728 1.00 34.19 95 GLY A O 1
ATOM 712 N N . ASP A 1 96 ? -5.755 13.259 -26.744 1.00 30.92 96 ASP A N 1
ATOM 713 C CA . ASP A 1 96 ? -6.199 13.467 -28.130 1.00 30.92 96 ASP A CA 1
ATOM 714 C C . ASP A 1 96 ? -7.487 14.312 -28.102 1.00 30.92 96 ASP A C 1
ATOM 716 O O . ASP A 1 96 ? -8.570 13.890 -28.502 1.00 30.92 96 ASP A O 1
ATOM 720 N N . SER A 1 97 ? -7.397 15.535 -27.569 1.00 39.44 97 SER A N 1
ATOM 721 C CA . SER A 1 97 ? -8.329 16.575 -27.992 1.00 39.44 97 SER A CA 1
ATOM 722 C C . SER A 1 97 ? -7.751 17.155 -29.271 1.00 39.44 97 SER A C 1
ATOM 724 O O . SER A 1 97 ? -6.786 17.908 -29.260 1.00 39.44 97 SER A O 1
ATOM 726 N N . GLU A 1 98 ? -8.313 16.736 -30.394 1.00 39.91 98 GLU A N 1
ATOM 727 C CA . GLU A 1 98 ? -8.079 17.305 -31.711 1.00 39.91 98 GLU A CA 1
ATOM 728 C C . GLU A 1 98 ? -8.819 18.660 -31.778 1.00 39.91 98 GLU A C 1
ATOM 730 O O . GLU A 1 98 ? -10.047 18.675 -31.917 1.00 39.91 98 GLU A O 1
ATOM 735 N N . PRO A 1 99 ? -8.166 19.840 -31.647 1.00 40.22 99 PRO A N 1
ATOM 736 C CA . PRO A 1 99 ? -8.829 21.079 -31.999 1.00 40.22 99 PRO A CA 1
ATOM 737 C C . PRO A 1 99 ? -8.915 21.141 -33.519 1.00 40.22 99 PRO A C 1
ATOM 739 O O . PRO A 1 99 ? -7.907 21.177 -34.230 1.00 40.22 99 PRO A O 1
ATOM 742 N N . ALA A 1 100 ? -10.149 21.203 -34.006 1.00 44.00 100 ALA A N 1
ATOM 743 C CA . ALA A 1 100 ? -10.463 21.598 -35.362 1.00 44.00 100 ALA A CA 1
ATOM 744 C C . ALA A 1 100 ? -9.579 22.780 -35.799 1.00 44.00 100 ALA A C 1
ATOM 746 O O . ALA A 1 100 ? -9.671 23.890 -35.276 1.00 44.00 100 ALA A O 1
ATOM 747 N N . ASN A 1 101 ? -8.708 22.490 -36.763 1.00 49.69 101 ASN A N 1
ATOM 748 C CA . ASN A 1 101 ? -8.231 23.377 -37.813 1.00 49.69 101 ASN A CA 1
ATOM 749 C C . ASN A 1 101 ? -8.301 24.883 -37.496 1.00 49.69 101 ASN A C 1
ATOM 751 O O . ASN A 1 101 ? -9.236 25.586 -37.888 1.00 49.69 101 ASN A O 1
ATOM 755 N N . LYS A 1 102 ? -7.237 25.414 -36.890 1.00 44.00 102 LYS A N 1
ATOM 756 C CA . LYS A 1 102 ? -6.848 26.801 -37.141 1.00 44.00 102 LYS A CA 1
ATOM 757 C C . LYS A 1 102 ? -5.332 26.900 -37.217 1.00 44.00 102 LYS A C 1
ATOM 759 O O . LYS A 1 102 ? -4.639 26.939 -36.209 1.00 44.00 102 LYS A O 1
ATOM 764 N N . LYS A 1 103 ? -4.825 26.934 -38.454 1.00 49.81 103 LYS A N 1
ATOM 765 C CA . LYS A 1 103 ? -3.445 27.301 -38.795 1.00 49.81 103 LYS A CA 1
ATOM 766 C C . LYS A 1 103 ? -3.071 28.631 -38.124 1.00 49.81 103 LYS A C 1
ATOM 768 O O . LYS A 1 103 ? -3.326 29.694 -38.682 1.00 49.81 103 LYS A O 1
ATOM 773 N N . SER A 1 104 ? -2.416 28.584 -36.971 1.00 49.00 104 SER A N 1
ATOM 774 C CA . SER A 1 104 ? -1.546 29.664 -36.509 1.00 49.00 104 SER A CA 1
ATOM 775 C C . SER A 1 104 ? -0.114 29.242 -36.799 1.00 49.00 104 SER A C 1
ATOM 777 O O . SER A 1 104 ? 0.483 28.462 -36.060 1.00 49.00 104 SER A O 1
ATOM 779 N N . GLY A 1 105 ? 0.409 29.709 -37.933 1.00 53.25 105 GLY A N 1
ATOM 780 C CA . GLY A 1 105 ? 1.808 29.532 -38.299 1.00 53.25 105 GLY A CA 1
ATOM 781 C C . GLY A 1 105 ? 2.694 30.302 -37.331 1.00 53.25 105 GLY A C 1
ATOM 782 O O . GLY A 1 105 ? 2.970 31.479 -37.546 1.00 53.25 105 GLY A O 1
ATOM 783 N N . LEU A 1 106 ? 3.136 29.634 -36.268 1.00 51.31 106 LEU A N 1
ATOM 784 C CA . LEU A 1 106 ? 4.294 30.077 -35.512 1.00 51.31 106 LEU A CA 1
ATOM 785 C C . LEU A 1 106 ? 5.500 29.882 -36.434 1.00 51.31 106 LEU A C 1
ATOM 787 O O . LEU A 1 106 ? 5.804 28.760 -36.845 1.00 51.31 106 LEU A O 1
ATOM 791 N N . SER A 1 107 ? 6.120 30.982 -36.861 1.00 66.81 107 SER A N 1
ATOM 792 C CA . SER A 1 107 ? 7.238 30.915 -37.796 1.00 66.81 107 SER A CA 1
ATOM 793 C C . SER A 1 107 ? 8.378 30.116 -37.165 1.00 66.81 107 SER A C 1
ATOM 795 O O . SER A 1 107 ? 8.653 30.230 -35.970 1.00 66.81 107 SER A O 1
ATOM 797 N N . PHE A 1 108 ? 9.059 29.307 -37.975 1.00 68.56 108 PHE A N 1
ATOM 798 C CA . PHE A 1 108 ? 10.178 28.454 -37.557 1.00 68.56 108 PHE A CA 1
ATOM 799 C C . PHE A 1 108 ? 11.264 29.228 -36.774 1.00 68.56 108 PHE A C 1
ATOM 801 O O . PHE A 1 108 ? 11.964 28.665 -35.937 1.00 68.56 108 PHE A O 1
ATOM 808 N N . LEU A 1 109 ? 11.343 30.547 -36.990 1.00 70.88 109 LEU A N 1
ATOM 809 C CA . LEU A 1 109 ? 12.215 31.481 -36.282 1.00 70.88 109 LEU A CA 1
ATOM 810 C C . LEU A 1 109 ? 11.858 31.667 -34.792 1.00 70.88 109 LEU A C 1
ATOM 812 O O . LEU A 1 109 ? 12.745 31.900 -33.980 1.00 70.88 109 LEU A O 1
ATOM 816 N N . GLN A 1 110 ? 10.580 31.579 -34.407 1.00 74.88 110 GLN A N 1
ATOM 817 C CA . GLN A 1 110 ? 10.171 31.738 -33.006 1.00 74.88 110 GLN A CA 1
ATOM 818 C C . GLN A 1 110 ? 10.478 30.497 -32.168 1.00 74.88 110 GLN A C 1
ATOM 820 O O . GLN A 1 110 ? 10.863 30.628 -31.009 1.00 74.88 110 GLN A O 1
ATOM 825 N N . ILE A 1 111 ? 10.373 29.304 -32.760 1.00 76.88 111 ILE A N 1
ATOM 826 C CA . ILE A 1 111 ? 10.684 28.043 -32.074 1.00 76.88 111 ILE A CA 1
ATOM 827 C C . ILE A 1 111 ? 12.187 27.961 -31.783 1.00 76.88 111 ILE A C 1
ATOM 829 O O . ILE A 1 111 ? 12.582 27.644 -30.662 1.00 76.88 111 ILE A O 1
ATOM 833 N N . THR A 1 112 ? 13.037 28.327 -32.748 1.00 79.88 112 THR A N 1
ATOM 834 C CA . THR A 1 112 ? 14.494 28.328 -32.545 1.00 79.88 112 THR A CA 1
ATOM 835 C C . THR A 1 112 ? 14.936 29.364 -31.514 1.00 79.88 112 THR A C 1
ATOM 837 O O . THR A 1 112 ? 15.797 29.056 -30.688 1.00 79.88 112 THR A O 1
ATOM 840 N N . LEU A 1 113 ? 14.311 30.549 -31.484 1.00 85.88 113 LEU A N 1
ATOM 841 C CA . LEU A 1 113 ? 14.584 31.557 -30.455 1.00 85.88 113 LEU A CA 1
ATOM 842 C C . LEU A 1 113 ? 14.204 31.061 -29.052 1.00 85.88 113 LEU A C 1
ATOM 844 O O . LEU A 1 113 ? 14.952 31.282 -28.100 1.00 85.88 113 LEU A O 1
ATOM 848 N N . PHE A 1 114 ? 13.068 30.366 -28.927 1.00 85.38 114 PHE A N 1
ATOM 849 C CA . PHE A 1 114 ? 12.595 29.838 -27.647 1.00 85.38 114 PHE A CA 1
ATOM 850 C C . PHE A 1 114 ? 13.519 28.734 -27.122 1.00 85.38 114 PHE A C 1
ATOM 852 O O . PHE A 1 114 ? 13.941 28.789 -25.968 1.00 85.38 114 PHE A O 1
ATOM 859 N N . CYS A 1 115 ? 13.923 27.793 -27.985 1.00 84.94 115 CYS A N 1
ATOM 860 C CA . CYS A 1 115 ? 14.878 26.742 -27.627 1.00 84.94 115 CYS A CA 1
ATOM 861 C C . CYS A 1 115 ? 16.237 27.320 -27.202 1.00 84.94 115 CYS A C 1
ATOM 863 O O . CYS A 1 115 ? 16.811 26.887 -26.198 1.00 84.94 115 CYS A O 1
ATOM 865 N N . PHE A 1 116 ? 16.737 28.330 -27.921 1.00 89.75 116 PHE A N 1
ATOM 866 C CA . PHE A 1 116 ? 18.009 28.971 -27.589 1.00 89.75 116 PHE A CA 1
ATOM 867 C C . PHE A 1 116 ? 17.940 29.722 -26.255 1.00 89.75 116 PHE A C 1
ATOM 869 O O . PHE A 1 116 ? 18.855 29.620 -25.438 1.00 89.75 116 PHE A O 1
ATOM 876 N N . TYR A 1 117 ? 16.829 30.418 -25.992 1.00 92.06 117 TYR A N 1
ATOM 877 C CA . TYR A 1 117 ? 16.606 31.107 -24.723 1.00 92.06 117 TYR A CA 1
ATOM 878 C C . TYR A 1 117 ? 16.548 30.126 -23.547 1.00 92.06 117 TYR A C 1
ATOM 880 O O . TYR A 1 117 ? 17.230 30.336 -22.544 1.00 92.06 117 TYR A O 1
ATOM 888 N N . THR A 1 118 ? 15.818 29.013 -23.684 1.00 89.56 118 THR A N 1
ATOM 889 C CA . THR A 1 118 ? 15.757 27.989 -22.629 1.00 89.56 118 THR A CA 1
ATOM 890 C C . THR A 1 118 ? 17.125 27.376 -22.339 1.00 89.56 118 THR A C 1
ATOM 892 O O . THR A 1 118 ? 17.482 27.225 -21.173 1.00 89.56 118 THR A O 1
ATOM 895 N N . PHE A 1 119 ? 17.926 27.112 -23.378 1.00 92.88 119 PHE A N 1
ATOM 896 C CA . PHE A 1 119 ? 19.280 26.581 -23.224 1.00 92.88 119 PHE A CA 1
ATOM 897 C C . PHE A 1 119 ? 20.198 27.572 -22.493 1.00 92.88 119 PHE A C 1
ATOM 899 O O . PHE A 1 119 ? 20.878 27.202 -21.532 1.00 92.88 119 PHE A O 1
ATOM 906 N N . LEU A 1 120 ? 20.168 28.850 -22.887 1.00 93.75 120 LEU A N 1
ATOM 907 C CA . LEU A 1 120 ? 20.966 29.901 -22.254 1.00 93.75 120 LEU A CA 1
ATOM 908 C C . LEU A 1 120 ? 20.613 30.059 -20.765 1.00 93.75 120 LEU A C 1
ATOM 910 O O . LEU A 1 120 ? 21.507 30.122 -19.922 1.00 93.75 120 LEU A O 1
ATOM 914 N N . VAL A 1 121 ? 19.318 30.063 -20.432 1.00 94.25 121 VAL A N 1
ATOM 915 C CA . VAL A 1 121 ? 18.836 30.168 -19.046 1.00 94.25 121 VAL A CA 1
ATOM 916 C C . VAL A 1 121 ? 19.312 28.982 -18.206 1.00 94.25 121 VAL A C 1
ATOM 918 O O . VAL A 1 121 ? 19.812 29.192 -17.100 1.00 94.25 121 VAL A O 1
ATOM 921 N N . THR A 1 122 ? 19.243 27.751 -18.729 1.00 90.94 122 THR A N 1
ATOM 922 C CA . THR A 1 122 ? 19.753 26.574 -18.009 1.00 90.94 122 THR A CA 1
ATOM 923 C C . THR A 1 122 ? 21.256 26.644 -17.752 1.00 90.94 122 THR A C 1
ATOM 925 O O . THR A 1 122 ? 21.678 26.400 -16.626 1.00 90.94 122 THR A O 1
ATOM 928 N N . VAL A 1 123 ? 22.064 27.056 -18.737 1.00 93.44 123 VAL A N 1
ATOM 929 C CA . VAL A 1 123 ? 23.523 27.185 -18.568 1.00 93.44 123 VAL A CA 1
ATOM 930 C C . VAL A 1 123 ? 23.866 28.231 -17.504 1.00 93.44 123 VAL A C 1
ATOM 932 O O . VAL A 1 123 ? 24.727 27.987 -16.656 1.00 93.44 123 VAL A O 1
ATOM 935 N N . ILE A 1 124 ? 23.169 29.372 -17.504 1.00 93.50 124 ILE A N 1
ATOM 936 C CA . ILE A 1 124 ? 23.364 30.432 -16.506 1.00 93.50 124 ILE A CA 1
ATOM 937 C C . ILE A 1 124 ? 22.996 29.930 -15.103 1.0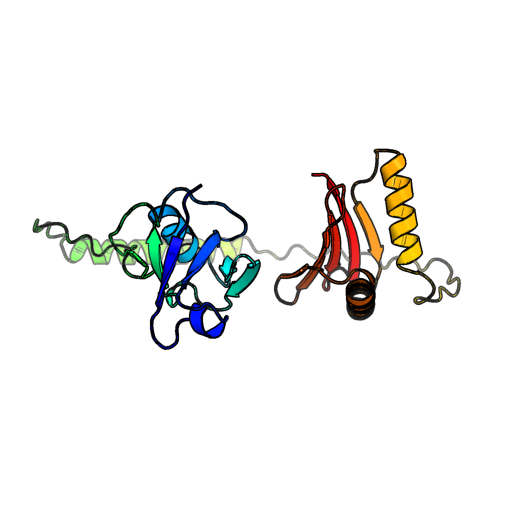0 93.50 124 ILE A C 1
ATOM 939 O O . ILE A 1 124 ? 23.774 30.114 -14.167 1.00 93.50 124 ILE A O 1
ATOM 943 N N . LEU A 1 125 ? 21.854 29.251 -14.948 1.00 91.19 125 LEU A N 1
ATOM 944 C CA . LEU A 1 125 ? 21.427 28.669 -13.670 1.00 91.19 125 LEU A CA 1
ATOM 945 C C . LEU A 1 125 ? 22.424 27.631 -13.144 1.00 91.19 125 LEU A C 1
ATOM 947 O O . LEU A 1 125 ? 22.756 27.658 -11.959 1.00 91.19 125 LEU A O 1
ATOM 951 N N . THR A 1 126 ? 22.954 26.761 -14.007 1.00 90.19 126 THR A N 1
ATOM 952 C CA . THR A 1 126 ? 23.986 25.788 -13.619 1.00 90.19 126 THR A CA 1
ATOM 953 C C . THR A 1 126 ? 25.269 26.481 -13.155 1.00 90.19 126 THR A C 1
ATOM 955 O O . THR A 1 126 ? 25.836 26.093 -12.134 1.00 90.19 126 THR A O 1
ATOM 958 N N . PHE A 1 127 ? 25.707 27.542 -13.839 1.00 88.56 127 PHE A N 1
ATOM 959 C CA . PHE A 1 127 ? 26.881 28.318 -13.425 1.00 88.56 127 PHE A CA 1
ATOM 960 C C . PHE A 1 127 ? 26.683 29.017 -12.076 1.00 88.56 127 PHE A C 1
ATOM 962 O O . PHE A 1 127 ? 27.587 29.007 -11.240 1.00 88.56 127 PHE A O 1
ATOM 969 N N . ILE A 1 128 ? 25.499 29.590 -11.838 1.00 88.12 128 ILE A N 1
ATOM 970 C CA . ILE A 1 128 ? 25.146 30.204 -10.551 1.00 88.12 128 ILE A CA 1
ATOM 971 C C . ILE A 1 128 ? 25.149 29.146 -9.440 1.00 88.12 128 ILE A C 1
ATOM 973 O O . ILE A 1 128 ? 25.724 29.375 -8.378 1.00 88.12 128 ILE A O 1
ATOM 977 N N . TYR A 1 129 ? 24.580 27.966 -9.696 1.00 84.62 129 TYR A N 1
ATOM 978 C CA . TYR A 1 129 ? 24.540 26.869 -8.728 1.00 84.62 129 TYR A CA 1
ATOM 979 C C . TYR A 1 129 ? 25.944 26.381 -8.332 1.00 84.62 129 TYR A C 1
ATOM 981 O O . TYR A 1 129 ? 26.224 26.162 -7.151 1.00 84.62 129 TYR A O 1
ATOM 989 N N . LEU A 1 130 ? 26.857 26.280 -9.305 1.00 83.62 130 LEU A N 1
ATOM 990 C CA . LEU A 1 130 ? 28.254 25.909 -9.060 1.00 83.62 130 LEU A CA 1
ATOM 991 C C . LEU A 1 130 ? 29.019 26.978 -8.267 1.00 83.62 130 LEU A C 1
ATOM 993 O O . LEU A 1 130 ? 29.860 26.634 -7.445 1.00 83.62 130 LEU A O 1
ATOM 997 N N . LYS A 1 131 ? 28.708 28.264 -8.464 1.00 80.00 131 LYS A N 1
ATOM 998 C CA . LYS A 1 131 ? 29.330 29.387 -7.739 1.00 80.00 131 LYS A CA 1
ATOM 999 C C . LYS A 1 131 ? 28.871 29.523 -6.285 1.00 80.00 131 LYS A C 1
ATOM 1001 O O . LYS A 1 131 ? 29.605 30.095 -5.492 1.00 80.00 131 LYS A O 1
ATOM 1006 N N . ILE A 1 132 ? 27.665 29.060 -5.951 1.00 78.69 132 ILE A N 1
ATOM 1007 C CA . ILE A 1 132 ? 27.095 29.155 -4.592 1.00 78.69 132 ILE A CA 1
ATOM 1008 C C . ILE A 1 132 ? 27.446 27.920 -3.747 1.00 78.69 132 ILE A C 1
ATOM 1010 O O . ILE A 1 132 ? 27.418 27.975 -2.518 1.00 78.69 132 ILE A O 1
ATOM 1014 N N . SER A 1 133 ? 27.824 26.815 -4.388 1.00 69.62 133 SER A N 1
ATOM 1015 C CA . SER A 1 133 ? 28.208 25.572 -3.717 1.00 69.62 133 SER A CA 1
ATOM 1016 C C . SER A 1 133 ? 29.660 25.607 -3.222 1.00 69.62 133 SER A C 1
ATOM 1018 O O . SER A 1 133 ? 30.431 24.694 -3.506 1.00 69.62 133 SER A O 1
ATOM 1020 N N . ASP A 1 134 ? 30.050 26.641 -2.474 1.00 62.66 134 ASP A N 1
ATOM 1021 C CA . ASP A 1 134 ? 31.260 26.550 -1.656 1.00 62.66 134 ASP A CA 1
ATOM 1022 C C . ASP A 1 134 ? 30.983 25.536 -0.530 1.00 62.66 134 ASP A C 1
ATOM 1024 O O . ASP A 1 134 ? 30.042 25.722 0.255 1.00 62.66 134 ASP A O 1
ATOM 1028 N N . PRO A 1 135 ? 31.747 24.432 -0.430 1.00 56.34 135 PRO A N 1
ATOM 1029 C CA . PRO A 1 135 ? 31.535 23.442 0.609 1.00 56.34 135 PRO A CA 1
ATOM 1030 C C . PRO A 1 135 ? 31.848 24.080 1.961 1.00 56.34 135 PRO A C 1
ATOM 1032 O O . PRO A 1 135 ? 33.003 24.308 2.321 1.00 56.34 135 PRO A O 1
ATOM 1035 N N . LYS A 1 136 ? 30.793 24.367 2.729 1.00 56.16 136 LYS A N 1
ATOM 1036 C CA . LYS A 1 136 ? 30.902 24.764 4.132 1.00 56.16 136 LYS A CA 1
ATOM 1037 C C . LYS A 1 136 ? 31.786 23.727 4.845 1.00 56.16 136 LYS A C 1
ATOM 1039 O O . LYS A 1 136 ? 31.456 22.538 4.788 1.00 56.16 136 LYS A O 1
ATOM 1044 N N . PRO A 1 137 ? 32.894 24.125 5.498 1.00 51.19 137 PRO A N 1
ATOM 1045 C CA . PRO A 1 137 ? 33.757 23.183 6.194 1.00 51.19 137 PRO A CA 1
ATOM 1046 C C . PRO A 1 137 ? 32.921 22.460 7.246 1.00 51.19 137 PRO A C 1
ATOM 1048 O O . PRO A 1 137 ? 32.324 23.080 8.129 1.00 51.19 137 PRO A O 1
ATOM 1051 N N . SER A 1 138 ? 32.826 21.141 7.086 1.00 50.16 138 SER A N 1
ATOM 1052 C CA . SER A 1 138 ? 32.110 20.269 8.005 1.00 50.16 138 SER A CA 1
ATOM 1053 C C . SER A 1 138 ? 32.754 20.404 9.376 1.00 50.16 138 SER A C 1
ATOM 1055 O O . SER A 1 138 ? 33.886 19.971 9.591 1.00 50.16 138 SER A O 1
ATOM 1057 N N . ALA A 1 139 ? 32.036 21.051 10.292 1.00 47.56 139 ALA A N 1
ATOM 1058 C CA . ALA A 1 139 ? 32.375 21.047 11.699 1.00 47.56 139 ALA A CA 1
ATOM 1059 C C . ALA A 1 139 ? 32.447 19.584 12.144 1.00 47.56 139 ALA A C 1
ATOM 1061 O O . ALA A 1 139 ? 31.482 18.833 11.991 1.00 47.56 139 ALA A O 1
ATOM 1062 N N . GLN A 1 140 ? 33.614 19.173 12.636 1.00 43.12 140 GLN A N 1
ATOM 1063 C CA . GLN A 1 140 ? 33.792 17.847 13.197 1.00 43.12 140 GLN A CA 1
ATOM 1064 C C . GLN A 1 140 ? 32.838 17.690 14.381 1.00 43.12 140 GLN A C 1
ATOM 1066 O O . GLN A 1 140 ? 32.999 18.332 15.418 1.00 43.12 140 GLN A O 1
ATOM 1071 N N . VAL A 1 141 ? 31.823 16.849 14.195 1.00 48.22 141 VAL A N 1
ATOM 1072 C CA . VAL A 1 141 ? 30.954 16.384 15.270 1.00 48.22 141 VAL A CA 1
ATOM 1073 C C . VAL A 1 141 ? 31.828 15.555 16.201 1.00 48.22 141 VAL A C 1
ATOM 1075 O O . VAL A 1 141 ? 32.346 14.502 15.827 1.00 48.22 141 VAL A O 1
ATOM 1078 N N . SER A 1 142 ? 32.043 16.078 17.404 1.00 46.94 142 SER A N 1
ATOM 1079 C CA . SER A 1 142 ? 32.746 15.390 18.471 1.00 46.94 142 SER A CA 1
ATOM 1080 C C . SER A 1 142 ? 32.049 14.065 18.776 1.00 46.94 142 SER A C 1
ATOM 1082 O O . SER A 1 142 ? 30.849 13.988 19.035 1.00 46.94 142 SER A O 1
ATOM 1084 N N . LYS A 1 143 ? 32.853 13.004 18.715 1.00 45.62 143 LYS A N 1
ATOM 1085 C CA . LYS A 1 143 ? 32.522 11.638 19.108 1.00 45.62 143 LYS A CA 1
ATOM 1086 C C . LYS A 1 143 ? 31.857 11.651 20.496 1.00 45.62 143 LYS A C 1
ATOM 1088 O O . LYS A 1 143 ? 32.482 12.157 21.431 1.00 45.62 143 LYS A O 1
ATOM 1093 N N . PRO A 1 144 ? 30.633 11.120 20.666 1.00 42.97 144 PRO A N 1
ATOM 1094 C CA . PRO A 1 144 ? 30.014 11.047 21.979 1.00 42.97 144 PRO A CA 1
ATOM 1095 C C . PRO A 1 144 ? 30.859 10.159 22.896 1.00 42.97 144 PRO A C 1
ATOM 1097 O O . PRO A 1 144 ? 31.164 9.005 22.585 1.00 42.97 144 PRO A O 1
ATOM 1100 N N . THR A 1 145 ? 31.271 10.751 24.014 1.00 45.12 145 THR A N 1
ATOM 1101 C CA . THR A 1 145 ? 31.959 10.114 25.133 1.00 45.12 145 THR A CA 1
ATOM 1102 C C . THR A 1 145 ? 31.171 8.889 25.584 1.00 45.12 145 THR A C 1
ATOM 1104 O O . THR A 1 145 ? 30.017 9.001 25.997 1.00 45.12 145 THR A O 1
ATOM 1107 N N . ALA A 1 146 ? 31.805 7.720 25.489 1.00 44.56 146 ALA A N 1
ATOM 1108 C CA . ALA A 1 146 ? 31.263 6.458 25.965 1.00 44.56 146 ALA A CA 1
ATOM 1109 C C . ALA A 1 146 ? 30.922 6.568 27.460 1.00 44.56 146 ALA A C 1
ATOM 1111 O O . ALA A 1 146 ? 31.802 6.728 28.305 1.00 44.56 146 ALA A O 1
ATOM 1112 N N . SER A 1 147 ? 29.626 6.508 27.764 1.00 39.62 147 SER A N 1
ATOM 1113 C CA . SER A 1 147 ? 29.103 6.284 29.112 1.00 39.62 147 SER A CA 1
ATOM 1114 C C . SER A 1 147 ? 29.212 4.788 29.450 1.00 39.62 147 SER A C 1
ATOM 1116 O O . SER A 1 147 ? 29.228 3.965 28.531 1.00 39.62 147 SER A O 1
ATOM 1118 N N . PRO A 1 148 ? 29.331 4.409 30.733 1.00 44.28 148 PRO A N 1
ATOM 1119 C CA . PRO A 1 148 ? 29.827 3.099 31.127 1.00 44.28 148 PRO A CA 1
ATOM 1120 C C . PRO A 1 148 ? 28.892 1.975 30.681 1.00 44.28 148 PRO A C 1
ATOM 1122 O O . PRO A 1 148 ? 27.699 1.957 30.987 1.00 44.28 148 PRO A O 1
ATOM 1125 N N . THR A 1 149 ? 29.491 1.019 29.976 1.00 42.50 149 THR A N 1
ATOM 1126 C CA . THR A 1 149 ? 28.915 -0.229 29.490 1.00 42.50 149 THR A CA 1
ATOM 1127 C C . THR A 1 149 ? 28.370 -1.048 30.659 1.00 42.50 149 THR A C 1
ATOM 1129 O O . THR A 1 149 ? 29.062 -1.879 31.243 1.00 42.50 149 THR A O 1
ATOM 1132 N N . LYS A 1 150 ? 27.094 -0.853 31.000 1.00 40.19 150 LYS A N 1
ATOM 1133 C CA . LYS A 1 150 ? 26.297 -1.987 31.465 1.00 40.19 150 LYS A CA 1
ATOM 1134 C C . LYS A 1 150 ? 26.122 -2.889 30.251 1.00 40.19 150 LYS A C 1
ATOM 1136 O O . LYS A 1 150 ? 25.679 -2.412 29.212 1.00 40.19 150 LYS A O 1
ATOM 1141 N N . SER A 1 151 ? 26.523 -4.151 30.384 1.00 44.97 151 SER A N 1
ATOM 1142 C CA . SER A 1 151 ? 26.202 -5.234 29.453 1.00 44.97 151 SER A CA 1
ATOM 1143 C C . SER A 1 151 ? 24.697 -5.211 29.188 1.00 44.97 151 SER A C 1
ATOM 1145 O O . SER A 1 151 ? 23.911 -5.686 30.003 1.00 44.97 151 SER A O 1
ATOM 1147 N N . PHE A 1 152 ? 24.296 -4.537 28.116 1.00 46.09 152 PHE A N 1
ATOM 1148 C CA . PHE A 1 152 ? 22.915 -4.424 27.693 1.00 46.09 152 PHE A CA 1
ATOM 1149 C C . PHE A 1 152 ? 22.702 -5.580 26.736 1.00 46.09 152 PHE A C 1
ATOM 1151 O O . PHE A 1 152 ? 23.216 -5.532 25.623 1.00 46.09 152 PHE A O 1
ATOM 1158 N N . ASP A 1 153 ? 22.021 -6.634 27.184 1.00 56.38 153 ASP A N 1
ATOM 1159 C CA . ASP A 1 153 ? 21.612 -7.716 26.297 1.00 56.38 153 ASP A CA 1
ATOM 1160 C C . ASP A 1 153 ? 20.643 -7.124 25.264 1.00 56.38 153 ASP A C 1
ATOM 1162 O O . ASP A 1 153 ? 19.494 -6.818 25.617 1.00 56.38 153 ASP A O 1
ATOM 1166 N N . PRO A 1 154 ? 21.055 -6.964 23.990 1.00 50.81 154 PRO A N 1
ATOM 1167 C CA . PRO A 1 154 ? 20.253 -6.285 22.971 1.00 50.81 154 PRO A CA 1
ATOM 1168 C C . PRO A 1 154 ? 19.006 -7.093 22.565 1.00 50.81 154 PRO A C 1
ATOM 1170 O O . PRO A 1 154 ? 18.242 -6.666 21.704 1.00 50.81 154 PRO A O 1
ATOM 1173 N N . TYR A 1 155 ? 18.788 -8.250 23.200 1.00 54.91 155 TYR A N 1
ATOM 1174 C CA . TYR A 1 155 ? 17.667 -9.161 22.987 1.00 54.91 155 TYR A CA 1
ATOM 1175 C C . TYR A 1 155 ? 16.658 -9.202 24.143 1.00 54.91 155 TYR A C 1
ATOM 1177 O O . TYR A 1 155 ? 15.659 -9.907 24.037 1.00 54.91 155 TYR A O 1
ATOM 1185 N N . SER A 1 156 ? 16.881 -8.470 25.239 1.00 59.94 156 SER A N 1
ATOM 1186 C CA . SER A 1 156 ? 15.953 -8.501 26.384 1.00 59.94 156 SER A CA 1
ATOM 1187 C C . SER A 1 156 ? 14.751 -7.563 26.234 1.00 59.94 156 SER A C 1
ATOM 1189 O O . SER A 1 156 ? 13.793 -7.676 26.998 1.00 59.94 156 SER A O 1
ATOM 1191 N N . PHE A 1 157 ? 14.760 -6.662 25.246 1.00 67.25 157 PHE A N 1
ATOM 1192 C CA . PHE A 1 157 ? 13.649 -5.741 25.042 1.00 67.25 157 PHE A CA 1
ATOM 1193 C C . PHE A 1 157 ? 12.518 -6.416 24.261 1.00 67.25 157 PHE A C 1
ATOM 1195 O O . PHE A 1 157 ? 12.532 -6.507 23.032 1.00 67.25 157 PHE A O 1
ATOM 1202 N N . SER A 1 158 ? 11.543 -6.940 25.002 1.00 75.75 158 SER A N 1
ATOM 1203 C CA . SER A 1 158 ? 10.375 -7.597 24.435 1.00 75.75 158 SER A CA 1
ATOM 1204 C C . SER A 1 158 ? 9.426 -6.563 23.843 1.00 75.75 158 SER A C 1
ATOM 1206 O O . SER A 1 158 ? 9.031 -5.592 24.487 1.00 75.75 158 SER A O 1
ATOM 1208 N N . LEU A 1 159 ? 8.962 -6.814 22.627 1.00 72.44 159 LEU A N 1
ATOM 1209 C CA . LEU A 1 159 ? 7.900 -6.030 22.015 1.00 72.44 159 LEU A CA 1
ATOM 1210 C C . LEU A 1 159 ? 6.621 -5.999 22.876 1.00 72.44 159 LEU A C 1
ATOM 1212 O O . LEU A 1 159 ? 5.876 -5.020 22.849 1.00 72.44 159 LEU A O 1
ATOM 1216 N N . ALA A 1 160 ? 6.380 -7.039 23.683 1.00 76.25 160 ALA A N 1
ATOM 1217 C CA . ALA A 1 160 ? 5.286 -7.041 24.650 1.00 76.25 1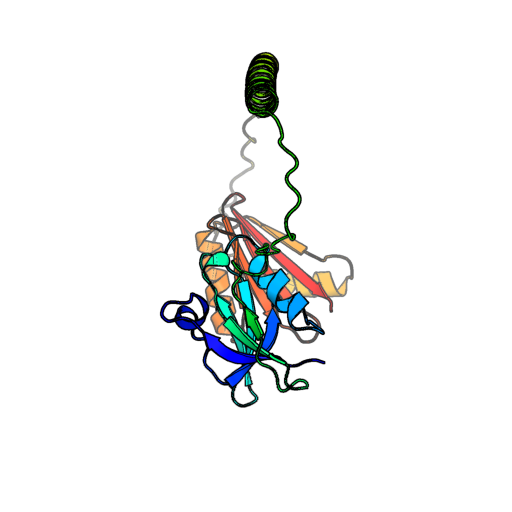60 ALA A CA 1
ATOM 1218 C C . ALA A 1 160 ? 5.421 -5.896 25.668 1.00 76.25 160 ALA A C 1
ATOM 1220 O O . ALA A 1 160 ? 4.416 -5.281 26.021 1.00 76.25 160 ALA A O 1
ATOM 1221 N N . ASP A 1 161 ? 6.646 -5.554 26.076 1.00 84.38 161 ASP A N 1
ATOM 1222 C CA . ASP A 1 161 ? 6.900 -4.436 26.983 1.00 84.38 161 ASP A CA 1
ATOM 1223 C C . ASP A 1 161 ? 6.674 -3.090 26.293 1.00 84.38 161 ASP A C 1
ATOM 1225 O O . ASP A 1 161 ? 6.129 -2.171 26.906 1.00 84.38 161 ASP A O 1
ATOM 1229 N N . MET A 1 162 ? 7.002 -2.973 25.000 1.00 77.69 162 MET A N 1
ATOM 1230 C CA . MET A 1 162 ? 6.680 -1.778 24.209 1.00 77.69 162 MET A CA 1
ATOM 1231 C C . MET A 1 162 ? 5.173 -1.572 24.073 1.00 77.69 162 MET A C 1
ATOM 1233 O O . MET A 1 162 ? 4.686 -0.461 24.275 1.00 77.69 162 MET A O 1
ATOM 1237 N N . VAL A 1 163 ? 4.426 -2.635 23.765 1.00 78.12 163 VAL A N 1
ATOM 1238 C CA . VAL A 1 163 ? 2.961 -2.576 23.671 1.00 78.12 163 VAL A CA 1
ATOM 1239 C C . VAL A 1 163 ? 2.368 -2.204 25.025 1.00 78.12 163 VAL A C 1
ATOM 1241 O O . VAL A 1 163 ? 1.564 -1.281 25.099 1.00 78.12 163 VAL A O 1
ATOM 1244 N N . LYS A 1 164 ? 2.839 -2.822 26.111 1.00 85.19 164 LYS A N 1
ATOM 1245 C CA . LYS A 1 164 ? 2.396 -2.506 27.474 1.00 85.19 164 LYS A CA 1
ATOM 1246 C C . LYS A 1 164 ? 2.684 -1.051 27.858 1.00 85.19 164 LYS A C 1
ATOM 1248 O O . LYS A 1 164 ? 1.852 -0.403 28.489 1.00 85.19 164 LYS A O 1
ATOM 1253 N N . ARG A 1 165 ? 3.842 -0.514 27.454 1.00 80.12 165 ARG A N 1
ATOM 1254 C CA . ARG A 1 165 ? 4.198 0.908 27.611 1.00 80.12 165 ARG 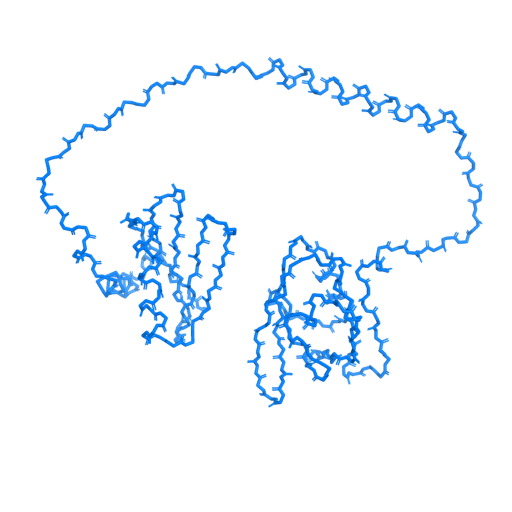A CA 1
ATOM 1255 C C . ARG A 1 165 ? 3.295 1.826 26.793 1.00 80.12 165 ARG A C 1
ATOM 1257 O O . ARG A 1 165 ? 2.935 2.901 27.257 1.00 80.12 165 ARG A O 1
ATOM 1264 N N . LEU A 1 166 ? 2.927 1.421 25.584 1.00 75.31 166 LEU A N 1
ATOM 1265 C CA . LEU A 1 166 ? 2.038 2.192 24.722 1.00 75.31 166 LEU A CA 1
ATOM 1266 C C . LEU A 1 166 ? 0.601 2.197 25.267 1.00 75.31 166 LEU A C 1
ATOM 1268 O O . LEU A 1 166 ? -0.057 3.236 25.270 1.00 75.31 166 LEU A O 1
ATOM 1272 N N . GLU A 1 167 ? 0.126 1.058 25.769 1.00 78.56 167 GLU A N 1
ATOM 1273 C CA . GLU A 1 167 ? -1.172 0.918 26.433 1.00 78.56 167 GLU A CA 1
ATOM 1274 C C . GLU A 1 167 ? -1.248 1.792 27.690 1.00 78.56 167 GLU A C 1
ATOM 1276 O O . GLU A 1 167 ? -2.197 2.567 27.837 1.00 78.56 167 GLU A O 1
ATOM 1281 N N . SER A 1 168 ? -0.220 1.752 28.547 1.00 79.44 168 SER A N 1
ATOM 1282 C CA . SER A 1 168 ? -0.170 2.587 29.751 1.00 79.44 168 SER A CA 1
ATOM 1283 C C . SER A 1 168 ? -0.066 4.080 29.425 1.00 79.44 168 SER A C 1
ATOM 1285 O O . SER A 1 168 ? -0.751 4.896 30.040 1.00 79.44 168 SER A O 1
ATOM 1287 N N . ALA A 1 169 ? 0.718 4.452 28.412 1.00 67.44 169 ALA A N 1
ATOM 1288 C CA . ALA A 1 169 ? 0.841 5.841 27.984 1.00 67.44 169 ALA A CA 1
ATOM 1289 C C . ALA A 1 169 ? -0.431 6.366 27.292 1.00 67.44 169 ALA A C 1
ATOM 1291 O O . ALA A 1 169 ? -0.735 7.559 27.378 1.00 67.44 169 ALA A O 1
ATOM 1292 N N . THR A 1 170 ? -1.218 5.481 26.665 1.00 65.56 170 THR A N 1
ATOM 1293 C CA . THR A 1 170 ? -2.526 5.854 26.109 1.00 65.56 170 THR A CA 1
ATOM 1294 C C . THR A 1 170 ? -3.544 6.136 27.212 1.00 65.56 170 THR A C 1
ATOM 1296 O O . THR A 1 170 ? -4.308 7.091 27.092 1.00 65.56 170 THR A O 1
ATOM 1299 N N . ALA A 1 171 ? -3.539 5.362 28.302 1.00 74.81 171 ALA A N 1
ATOM 1300 C CA . ALA A 1 171 ? -4.414 5.616 29.450 1.00 74.81 171 ALA A CA 1
ATOM 1301 C C . ALA A 1 171 ? -4.163 7.001 30.082 1.00 74.81 171 ALA A C 1
ATOM 1303 O O . ALA A 1 171 ? -5.081 7.620 30.610 1.00 74.81 171 ALA A O 1
ATOM 1304 N N . SER A 1 172 ? -2.935 7.516 29.959 1.00 70.75 172 SER A N 1
ATOM 1305 C CA . SER A 1 172 ? -2.532 8.860 30.395 1.00 70.75 172 SER A CA 1
ATOM 1306 C C . SER A 1 172 ? -2.920 9.978 29.403 1.00 70.75 172 SER A C 1
ATOM 1308 O O . SER A 1 172 ? -2.662 11.156 29.654 1.00 70.75 172 SER A O 1
ATOM 1310 N N . GLY A 1 173 ? -3.492 9.643 28.239 1.00 66.69 173 GLY A N 1
ATOM 1311 C CA . GLY A 1 173 ? -3.946 10.602 27.221 1.00 66.69 173 GLY A CA 1
ATOM 1312 C C . GLY A 1 173 ? -2.841 11.417 26.531 1.00 66.69 173 GLY A C 1
ATOM 1313 O O . GLY A 1 173 ? -3.146 12.323 25.759 1.00 66.69 173 GLY A O 1
ATOM 1314 N N . THR A 1 174 ? -1.564 11.125 26.796 1.00 57.44 174 THR A N 1
ATOM 1315 C CA . THR A 1 174 ? -0.452 12.056 26.523 1.00 57.44 174 THR A CA 1
ATOM 1316 C C . THR A 1 174 ? 0.564 11.567 25.493 1.00 57.44 174 THR A C 1
ATOM 1318 O O . THR A 1 174 ? 1.348 12.380 25.009 1.00 57.44 174 THR A O 1
ATOM 1321 N N . VAL A 1 175 ? 0.552 10.293 25.080 1.00 56.41 175 VAL A N 1
ATOM 1322 C CA . VAL A 1 175 ? 1.563 9.778 24.134 1.00 56.41 175 VAL A CA 1
ATOM 1323 C C . VAL A 1 175 ? 0.926 9.109 22.922 1.00 56.41 175 VAL A C 1
ATOM 1325 O O . VAL A 1 175 ? 0.212 8.117 23.041 1.00 56.41 175 VAL A O 1
ATOM 1328 N N . LYS A 1 176 ? 1.231 9.651 21.735 1.00 78.25 176 LYS A N 1
ATOM 1329 C CA . LYS A 1 176 ? 0.800 9.114 20.432 1.00 78.25 176 LYS A CA 1
ATOM 1330 C C . LYS A 1 176 ? 1.847 8.203 19.775 1.00 78.25 176 LYS A C 1
ATOM 1332 O O . LYS A 1 176 ? 1.480 7.402 18.917 1.00 78.25 176 LYS A O 1
ATOM 1337 N N . SER A 1 177 ? 3.119 8.283 20.183 1.00 88.75 177 SER A N 1
ATOM 1338 C CA . SER A 1 177 ? 4.212 7.488 19.605 1.00 88.75 177 SER A CA 1
ATOM 1339 C C . SER A 1 177 ? 5.345 7.195 20.592 1.00 88.75 177 SER A C 1
ATOM 1341 O O . SER A 1 177 ? 5.759 8.087 21.330 1.00 88.75 177 SER A O 1
ATOM 1343 N N . VAL A 1 178 ? 5.897 5.984 20.543 1.00 90.06 178 VAL A N 1
ATOM 1344 C CA . VAL A 1 178 ? 7.104 5.565 21.274 1.00 90.06 178 VAL A CA 1
ATOM 1345 C C . VAL A 1 178 ? 8.161 5.154 20.253 1.00 90.06 178 VAL A C 1
ATOM 1347 O O . VAL A 1 178 ? 7.862 4.373 19.352 1.00 90.06 178 VAL A O 1
ATOM 1350 N N . SER A 1 179 ? 9.385 5.670 20.376 1.00 91.00 179 SER A N 1
ATOM 1351 C CA . SER A 1 179 ? 10.507 5.286 19.512 1.00 91.00 179 SER A CA 1
ATOM 1352 C C . SER A 1 179 ? 11.670 4.737 20.318 1.00 91.00 179 SER A C 1
ATOM 1354 O O . SER A 1 179 ? 12.026 5.310 21.347 1.00 91.00 179 SER A O 1
ATOM 1356 N N . GLU A 1 180 ? 12.298 3.687 19.806 1.00 91.06 180 GLU A N 1
ATOM 1357 C CA . GLU A 1 180 ? 13.436 3.035 20.443 1.00 91.06 180 GLU A CA 1
ATOM 1358 C C . GLU A 1 180 ? 14.447 2.579 19.395 1.00 91.06 180 GLU A C 1
ATOM 1360 O O . GLU A 1 180 ? 14.083 2.258 18.261 1.00 91.06 180 GLU A O 1
ATOM 1365 N N . TYR A 1 181 ? 15.727 2.590 19.761 1.00 93.19 181 TYR A N 1
ATOM 1366 C CA . TYR A 1 181 ? 16.783 2.088 18.891 1.00 93.19 181 TYR A CA 1
ATOM 1367 C C . TYR A 1 181 ? 16.639 0.572 18.737 1.00 93.19 181 TYR A C 1
ATOM 1369 O O . TYR A 1 181 ? 16.530 -0.156 19.723 1.00 93.19 181 TYR A O 1
ATOM 1377 N N . MET A 1 182 ? 16.622 0.099 17.495 1.00 91.69 182 MET A N 1
ATOM 1378 C CA . MET A 1 182 ? 16.528 -1.315 17.164 1.00 91.69 182 MET A CA 1
ATOM 1379 C C . MET A 1 182 ? 17.103 -1.549 15.762 1.00 91.69 182 MET A C 1
ATOM 1381 O O . MET A 1 182 ? 16.572 -0.988 14.798 1.00 91.69 182 MET A O 1
ATOM 1385 N N . PRO A 1 183 ? 18.119 -2.421 15.608 1.00 94.81 183 PRO A N 1
ATOM 1386 C CA . PRO A 1 183 ? 18.665 -2.757 14.298 1.00 94.81 183 PRO A CA 1
ATOM 1387 C C . PRO A 1 183 ? 17.572 -3.208 13.327 1.00 94.81 183 PRO A C 1
ATOM 1389 O O . PRO A 1 183 ? 16.658 -3.946 13.705 1.00 94.81 183 PRO A O 1
ATOM 1392 N N . TYR A 1 184 ? 17.683 -2.802 12.059 1.00 94.31 184 TYR A N 1
ATOM 1393 C CA . TYR A 1 184 ? 16.623 -3.006 11.066 1.00 94.31 184 TYR A CA 1
ATOM 1394 C C . TYR A 1 184 ? 16.191 -4.477 10.944 1.00 94.31 184 TYR A C 1
ATOM 1396 O O . TYR A 1 184 ? 14.999 -4.772 10.982 1.00 94.31 184 TYR A O 1
ATOM 1404 N N . ASN A 1 185 ? 17.145 -5.412 10.896 1.00 92.94 185 ASN A N 1
ATOM 1405 C CA . ASN A 1 185 ? 16.850 -6.848 10.806 1.00 92.94 185 ASN A CA 1
ATOM 1406 C C . ASN A 1 185 ? 16.118 -7.382 12.048 1.00 92.94 185 ASN A C 1
ATOM 1408 O O . ASN A 1 185 ? 15.184 -8.172 11.917 1.00 92.94 185 ASN A O 1
ATOM 1412 N N . SER A 1 186 ? 16.490 -6.916 13.243 1.00 93.44 186 SER A N 1
ATOM 1413 C CA . SER A 1 186 ? 15.790 -7.260 14.486 1.00 93.44 186 SER A CA 1
ATOM 1414 C C . SER A 1 186 ? 14.364 -6.709 14.483 1.00 93.44 186 SER A C 1
ATOM 1416 O O . SER A 1 186 ? 13.431 -7.405 14.871 1.00 93.44 186 SER A O 1
ATOM 1418 N N . CYS A 1 187 ? 14.176 -5.492 13.969 1.00 94.81 187 CYS A N 1
ATOM 1419 C CA . CYS A 1 187 ? 12.858 -4.882 13.818 1.00 94.81 187 CYS A CA 1
ATOM 1420 C C . CYS A 1 187 ? 11.962 -5.671 12.849 1.00 94.81 187 CYS A C 1
ATOM 1422 O O . CYS A 1 187 ? 10.792 -5.918 13.148 1.00 94.81 187 CYS A O 1
ATOM 1424 N N . LEU A 1 188 ? 12.512 -6.143 11.724 1.00 94.38 188 LEU A N 1
ATOM 1425 C CA . LEU A 1 188 ? 11.784 -7.006 10.789 1.00 94.38 188 LEU A CA 1
ATOM 1426 C C . LEU A 1 188 ? 11.353 -8.327 11.438 1.00 94.38 188 LEU A C 1
ATOM 1428 O O . LEU A 1 188 ? 10.209 -8.737 11.254 1.00 94.38 188 LEU A O 1
ATOM 1432 N N . ALA A 1 189 ? 12.225 -8.960 12.228 1.00 93.06 189 ALA A N 1
ATOM 1433 C CA . ALA A 1 189 ? 11.884 -10.184 12.954 1.00 93.06 189 ALA A CA 1
ATOM 1434 C C . ALA A 1 189 ? 10.725 -9.960 13.945 1.00 93.06 189 ALA A C 1
ATOM 1436 O O . ALA A 1 189 ? 9.811 -10.779 14.026 1.00 93.06 189 ALA A 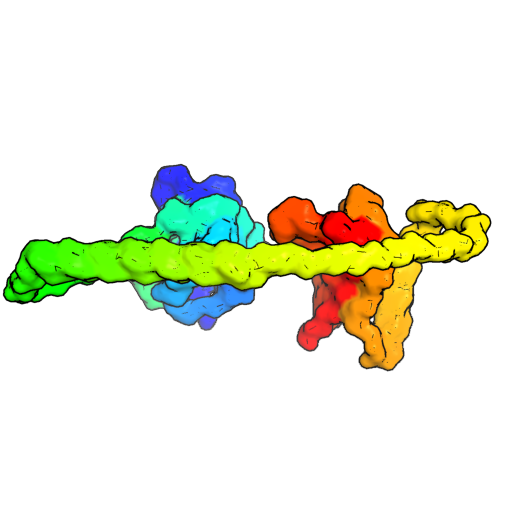O 1
ATOM 1437 N N . GLN A 1 190 ? 10.708 -8.815 14.638 1.00 91.62 190 GLN A N 1
ATOM 1438 C CA . GLN A 1 190 ? 9.594 -8.440 15.517 1.00 91.62 190 GLN A CA 1
ATOM 1439 C C . GLN A 1 190 ? 8.290 -8.209 14.737 1.00 91.62 190 GLN A C 1
ATOM 1441 O O . GLN A 1 190 ? 7.218 -8.596 15.202 1.00 91.62 190 GLN A O 1
ATOM 1446 N N . GLN A 1 191 ? 8.354 -7.617 13.539 1.00 93.44 191 GLN A N 1
ATOM 1447 C CA . GLN A 1 191 ? 7.173 -7.451 12.685 1.00 93.44 191 GLN A CA 1
ATOM 1448 C C . GLN A 1 191 ? 6.592 -8.789 12.204 1.00 93.44 191 GLN A C 1
ATOM 1450 O O . GLN A 1 191 ? 5.370 -8.920 12.152 1.00 93.44 191 GLN A O 1
ATOM 1455 N N . GLU A 1 192 ? 7.424 -9.783 11.882 1.00 92.94 192 GLU A N 1
ATOM 1456 C CA . GLU A 1 192 ? 6.931 -11.124 11.529 1.00 92.94 192 GLU A CA 1
ATOM 1457 C C . GLU A 1 192 ? 6.296 -11.825 12.740 1.00 92.94 192 GLU A C 1
ATOM 1459 O O . GLU A 1 192 ? 5.183 -12.333 12.638 1.00 92.94 192 GLU A O 1
ATOM 1464 N N . ALA A 1 193 ? 6.910 -11.738 13.925 1.00 90.44 193 ALA A N 1
ATOM 1465 C CA . ALA A 1 193 ? 6.317 -12.288 15.148 1.00 90.44 193 ALA A CA 1
ATOM 1466 C C . ALA A 1 193 ? 4.953 -11.648 15.490 1.00 90.44 193 ALA A C 1
ATOM 1468 O O . ALA A 1 193 ? 4.032 -12.314 15.970 1.00 90.44 193 ALA A O 1
ATOM 1469 N N . LEU A 1 194 ? 4.788 -10.346 15.222 1.00 89.06 194 LEU A N 1
ATOM 1470 C CA . LEU A 1 194 ? 3.497 -9.661 15.345 1.00 89.06 194 LEU A CA 1
ATOM 1471 C C . LEU A 1 194 ? 2.466 -10.169 14.347 1.00 89.06 194 LEU A C 1
ATOM 1473 O O . LEU A 1 194 ? 1.298 -10.318 14.699 1.00 89.06 194 LEU A O 1
ATOM 1477 N N . LYS A 1 195 ? 2.882 -10.393 13.103 1.00 91.31 195 LYS A N 1
ATOM 1478 C CA . LYS A 1 195 ? 2.006 -10.899 12.052 1.00 91.31 195 LYS A CA 1
ATOM 1479 C C . LYS A 1 195 ? 1.429 -12.259 12.436 1.00 91.31 195 LYS A C 1
ATOM 1481 O O . LYS A 1 195 ? 0.215 -12.428 12.356 1.00 91.31 195 LYS A O 1
ATOM 1486 N N . ASP A 1 196 ? 2.257 -13.155 12.963 1.00 88.88 196 ASP A N 1
ATOM 1487 C CA . ASP A 1 196 ? 1.810 -14.469 13.437 1.00 88.88 196 ASP A CA 1
ATOM 1488 C C . ASP A 1 196 ? 0.825 -14.356 14.610 1.00 88.88 196 ASP A C 1
ATOM 1490 O O . ASP A 1 196 ? -0.146 -15.107 14.697 1.00 88.88 196 ASP A O 1
ATOM 1494 N N . LYS A 1 197 ? 1.030 -13.377 15.500 1.00 87.00 197 LYS A N 1
ATOM 1495 C CA . LYS A 1 197 ? 0.183 -13.171 16.683 1.00 87.00 197 LYS A CA 1
ATOM 1496 C C . LYS A 1 197 ? -1.165 -12.509 16.378 1.00 87.00 197 LYS A C 1
ATOM 1498 O O . LYS A 1 197 ? -2.167 -12.861 16.995 1.00 87.00 197 LYS A O 1
ATOM 1503 N N . PHE A 1 198 ? -1.188 -11.509 15.499 1.00 86.44 198 PHE A N 1
ATOM 1504 C CA . PHE A 1 198 ? -2.375 -10.683 15.234 1.00 86.44 198 PHE A CA 1
ATOM 1505 C C . PHE A 1 198 ? -3.134 -11.093 13.963 1.00 86.44 198 PHE A C 1
ATOM 1507 O O . PHE A 1 198 ? -4.227 -10.582 13.715 1.00 86.44 198 PHE A O 1
ATOM 1514 N N . GLY A 1 199 ? -2.597 -12.024 13.172 1.00 88.88 199 GLY A N 1
ATOM 1515 C CA . GLY A 1 199 ? -3.239 -12.534 11.966 1.00 88.88 199 GLY A CA 1
ATOM 1516 C C . GLY A 1 199 ? -3.282 -11.482 10.859 1.00 88.88 199 GLY A C 1
ATOM 1517 O O . GLY A 1 199 ? -2.261 -11.164 10.252 1.00 88.88 199 GLY A O 1
ATOM 1518 N N . THR A 1 200 ? -4.470 -10.947 10.565 1.00 84.69 200 THR A N 1
ATOM 1519 C CA . THR A 1 200 ? -4.684 -10.007 9.455 1.00 84.69 200 THR A CA 1
ATOM 1520 C C . THR A 1 200 ? -4.035 -8.649 9.736 1.00 84.69 200 THR A C 1
ATOM 1522 O O . THR A 1 200 ? -4.654 -7.728 10.270 1.00 84.69 200 THR A O 1
ATOM 1525 N N . VAL A 1 201 ? -2.778 -8.513 9.328 1.00 93.12 201 VAL A N 1
ATOM 1526 C CA . VAL A 1 201 ? -1.990 -7.278 9.395 1.00 93.12 201 VAL A CA 1
ATOM 1527 C C . VAL A 1 201 ? -1.671 -6.781 7.991 1.00 93.12 201 VAL A C 1
ATOM 1529 O O . VAL A 1 201 ? -1.473 -7.573 7.069 1.00 93.12 201 VAL A O 1
ATOM 1532 N N . ARG A 1 202 ? -1.604 -5.459 7.812 1.00 90.12 202 ARG A N 1
ATOM 1533 C CA . ARG A 1 202 ? -1.168 -4.865 6.540 1.00 90.12 202 ARG A CA 1
ATOM 1534 C C . ARG A 1 202 ? 0.287 -4.456 6.640 1.00 90.12 202 ARG A C 1
ATOM 1536 O O . ARG A 1 202 ? 0.679 -3.799 7.600 1.00 90.12 202 ARG A O 1
ATOM 1543 N N . VAL A 1 203 ? 1.070 -4.823 5.638 1.00 94.12 203 VAL A N 1
ATOM 1544 C CA . VAL A 1 203 ? 2.474 -4.439 5.529 1.00 94.12 203 VAL A CA 1
ATOM 1545 C C . VAL A 1 203 ? 2.598 -3.463 4.372 1.00 94.12 203 VAL A C 1
ATOM 1547 O O . VAL A 1 203 ? 2.211 -3.789 3.259 1.00 94.12 203 VAL A O 1
ATOM 1550 N N . SER A 1 204 ? 3.174 -2.295 4.621 1.00 94.31 204 SER A N 1
ATOM 1551 C CA . SER A 1 204 ? 3.517 -1.318 3.590 1.00 94.31 204 SER A CA 1
ATOM 1552 C C . SER A 1 204 ? 5.028 -1.120 3.574 1.00 94.31 204 SER A C 1
ATOM 1554 O O . SER A 1 204 ? 5.652 -0.954 4.624 1.00 94.31 204 SER A O 1
ATOM 1556 N N . LYS A 1 205 ? 5.632 -1.150 2.387 1.00 94.12 205 LYS A N 1
ATOM 1557 C CA . LYS A 1 205 ? 7.053 -0.843 2.191 1.00 94.12 205 LYS A CA 1
ATOM 1558 C C . LYS A 1 205 ? 7.186 0.564 1.616 1.00 94.12 205 LYS A C 1
ATOM 1560 O O . LYS A 1 205 ? 6.417 0.941 0.739 1.00 94.12 205 LYS A O 1
ATOM 1565 N N . ILE A 1 206 ? 8.153 1.329 2.113 1.00 91.00 206 ILE A N 1
ATOM 1566 C CA . ILE A 1 206 ? 8.515 2.647 1.582 1.00 91.00 206 ILE A CA 1
ATOM 1567 C C . ILE A 1 206 ? 9.921 2.510 1.001 1.00 91.00 206 ILE A C 1
ATOM 1569 O O . ILE A 1 206 ? 10.923 2.682 1.704 1.00 91.00 206 ILE A O 1
ATOM 1573 N N . GLY A 1 207 ? 9.973 2.103 -0.271 1.00 91.81 207 GLY A N 1
ATOM 1574 C CA . GLY A 1 207 ? 11.208 1.671 -0.927 1.00 91.81 207 GLY A CA 1
ATOM 1575 C C . GLY A 1 207 ? 11.958 0.620 -0.098 1.00 91.81 207 GLY A C 1
ATOM 1576 O O . GLY A 1 207 ? 11.344 -0.218 0.564 1.00 91.81 207 GLY A O 1
ATOM 1577 N N . ASP A 1 208 ? 13.287 0.737 -0.072 1.00 91.75 208 ASP A N 1
ATOM 1578 C CA . ASP A 1 208 ? 14.177 -0.103 0.746 1.00 91.75 208 ASP A CA 1
ATOM 1579 C C . ASP A 1 208 ? 14.519 0.518 2.111 1.00 91.75 208 ASP A C 1
ATOM 1581 O O . ASP A 1 208 ? 15.366 0.004 2.850 1.00 91.75 208 ASP A O 1
ATOM 1585 N N . GLN A 1 209 ? 13.911 1.662 2.436 1.00 91.69 209 GLN A N 1
ATOM 1586 C CA . GLN A 1 209 ? 14.288 2.475 3.592 1.00 91.69 209 GLN A CA 1
ATOM 1587 C C . GLN A 1 209 ? 13.421 2.205 4.815 1.00 91.69 209 GLN A C 1
ATOM 1589 O O . GLN A 1 209 ? 13.923 2.280 5.936 1.00 91.69 209 GLN A O 1
ATOM 1594 N N . ALA A 1 210 ? 12.138 1.891 4.635 1.00 95.19 210 ALA A N 1
ATOM 1595 C CA . ALA A 1 210 ? 11.252 1.653 5.764 1.00 95.19 210 ALA A CA 1
ATOM 1596 C C . ALA A 1 210 ? 10.177 0.605 5.479 1.00 95.19 210 ALA A C 1
ATOM 1598 O O . ALA A 1 210 ? 9.733 0.410 4.348 1.00 95.19 210 ALA A O 1
ATOM 1599 N N . ARG A 1 211 ? 9.734 -0.053 6.551 1.00 96.44 211 ARG A N 1
ATOM 1600 C CA . ARG A 1 211 ? 8.621 -1.003 6.533 1.00 96.44 211 ARG A CA 1
ATOM 1601 C C . ARG A 1 211 ? 7.644 -0.660 7.645 1.00 96.44 211 ARG A C 1
ATOM 1603 O O . ARG A 1 211 ? 8.032 -0.594 8.810 1.00 96.44 211 ARG A O 1
ATOM 1610 N N . ILE A 1 212 ? 6.384 -0.463 7.285 1.00 96.56 212 ILE A N 1
ATOM 1611 C CA . ILE A 1 212 ? 5.300 -0.132 8.205 1.00 96.56 212 ILE A 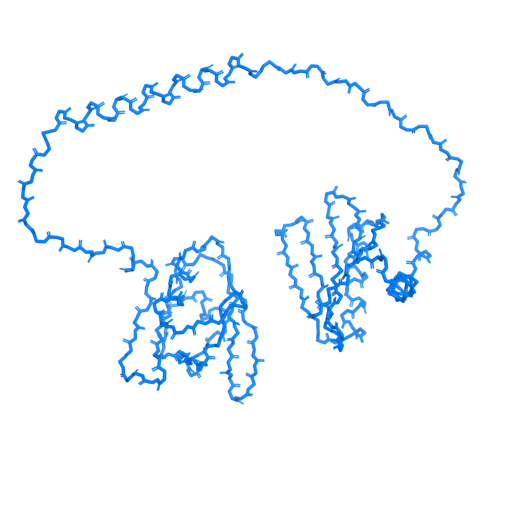CA 1
ATOM 1612 C C . ILE A 1 212 ? 4.372 -1.337 8.309 1.00 96.56 212 ILE A C 1
ATOM 1614 O O . ILE A 1 212 ? 3.841 -1.812 7.309 1.00 96.56 212 ILE A O 1
ATOM 1618 N N . LEU A 1 213 ? 4.159 -1.818 9.527 1.00 95.69 213 LEU A N 1
ATOM 1619 C CA . LEU A 1 213 ? 3.163 -2.828 9.849 1.00 95.69 213 LEU A CA 1
ATOM 1620 C C . LEU A 1 213 ? 1.969 -2.142 10.514 1.00 95.69 213 LEU A C 1
ATOM 1622 O O . LEU A 1 213 ? 2.110 -1.540 11.577 1.00 95.69 213 LEU A O 1
ATOM 1626 N N . ARG A 1 214 ? 0.793 -2.239 9.899 1.00 95.12 214 ARG A N 1
ATOM 1627 C CA . ARG A 1 214 ? -0.466 -1.728 10.439 1.00 95.12 214 ARG A CA 1
ATOM 1628 C C . ARG A 1 214 ? -1.289 -2.871 11.016 1.00 95.12 214 ARG A C 1
ATOM 1630 O O . ARG A 1 214 ? -1.711 -3.773 10.291 1.00 95.12 214 ARG A O 1
ATOM 1637 N N . ILE A 1 215 ? -1.559 -2.776 12.310 1.00 93.62 215 ILE A N 1
ATOM 1638 C CA . ILE A 1 215 ? -2.350 -3.733 13.078 1.00 93.62 215 ILE A CA 1
ATOM 1639 C C . ILE A 1 215 ? -3.684 -3.060 13.422 1.00 93.62 215 ILE A C 1
ATOM 1641 O O . ILE A 1 215 ? -3.690 -2.100 14.200 1.00 93.62 215 ILE A O 1
ATOM 1645 N N . PRO A 1 216 ? -4.808 -3.492 12.829 1.00 89.50 216 PRO A N 1
ATOM 1646 C CA . PRO A 1 216 ? -6.114 -2.938 13.162 1.00 89.50 216 PRO A CA 1
ATOM 1647 C C . PRO A 1 216 ? -6.517 -3.327 14.591 1.00 89.50 216 PRO A C 1
ATOM 1649 O O . PRO A 1 216 ? -6.305 -4.458 15.023 1.00 89.50 216 PRO A O 1
ATOM 1652 N N . THR A 1 217 ? -7.126 -2.396 15.323 1.00 88.00 217 THR A N 1
ATOM 1653 C CA . THR A 1 217 ? -7.698 -2.632 16.656 1.00 88.00 217 THR A CA 1
ATOM 1654 C C . THR A 1 217 ? -9.128 -2.103 16.722 1.00 88.00 217 THR A C 1
ATOM 1656 O O . THR A 1 217 ? -9.587 -1.412 15.813 1.00 88.00 217 THR A O 1
ATOM 1659 N N . ARG A 1 218 ? -9.863 -2.426 17.796 1.00 86.12 218 ARG A N 1
ATOM 1660 C CA . ARG A 1 218 ? -11.235 -1.915 17.988 1.00 86.12 218 ARG A CA 1
ATOM 1661 C C . ARG A 1 218 ? -11.286 -0.383 18.050 1.00 86.12 218 ARG A C 1
ATOM 1663 O O . ARG A 1 218 ? -12.231 0.204 17.535 1.00 86.12 218 ARG A O 1
ATOM 1670 N N . ASP A 1 219 ? -10.239 0.240 18.592 1.00 84.88 219 ASP A N 1
ATOM 1671 C CA . ASP A 1 219 ? -10.177 1.688 18.836 1.00 84.88 219 ASP A CA 1
ATOM 1672 C C . ASP A 1 219 ? -9.372 2.458 17.770 1.00 84.88 219 ASP A C 1
ATOM 1674 O O . ASP A 1 219 ? -9.075 3.640 17.949 1.00 84.88 219 ASP A O 1
ATOM 1678 N N . GLY A 1 220 ? -8.960 1.801 16.679 1.00 88.94 220 GLY A N 1
ATOM 1679 C CA . GLY A 1 220 ? -8.141 2.414 15.633 1.00 88.94 220 GLY A CA 1
ATOM 1680 C C . GLY A 1 220 ? -7.110 1.456 15.042 1.00 88.94 220 GLY A C 1
ATOM 1681 O O . GLY A 1 220 ? -7.451 0.379 14.552 1.00 88.94 220 GLY A O 1
ATOM 1682 N N . ALA A 1 221 ? -5.839 1.859 15.019 1.00 90.50 221 ALA A N 1
ATOM 1683 C CA . ALA A 1 221 ? -4.754 1.004 14.543 1.00 90.50 221 ALA A CA 1
ATOM 1684 C C . ALA A 1 221 ? -3.426 1.297 15.248 1.00 90.50 221 ALA A C 1
ATOM 1686 O O . ALA A 1 221 ? -3.118 2.445 15.569 1.00 90.50 221 ALA A O 1
ATOM 1687 N N . PHE A 1 222 ? -2.605 0.262 15.409 1.00 91.81 222 PHE A N 1
ATOM 1688 C CA . PHE A 1 222 ? -1.192 0.411 15.738 1.00 91.81 222 PHE A CA 1
ATOM 1689 C C . PHE A 1 222 ? -0.355 0.380 14.466 1.00 91.81 222 PHE A C 1
ATOM 1691 O O . PHE A 1 222 ? -0.570 -0.453 13.586 1.00 91.81 222 PHE A O 1
ATOM 1698 N N . LEU A 1 223 ? 0.597 1.299 14.378 1.00 94.25 223 LEU A N 1
ATOM 1699 C CA . LEU A 1 223 ? 1.590 1.365 13.319 1.00 94.25 223 LEU A CA 1
ATOM 1700 C C . LEU A 1 223 ? 2.943 1.038 13.931 1.00 94.25 223 LEU A C 1
ATOM 1702 O O . LEU A 1 223 ? 3.372 1.713 14.862 1.00 94.25 223 LEU A O 1
ATOM 1706 N N . VAL A 1 224 ? 3.602 0.011 13.410 1.00 95.31 224 VAL A N 1
ATOM 1707 C CA . VAL A 1 224 ? 4.967 -0.355 13.783 1.00 95.31 224 VAL A CA 1
ATOM 1708 C C . VAL A 1 224 ? 5.861 -0.068 12.592 1.00 95.31 224 VAL A C 1
ATOM 1710 O O . VAL A 1 224 ? 5.785 -0.760 11.579 1.00 95.31 224 VAL A O 1
ATOM 1713 N N . THR A 1 225 ? 6.698 0.954 12.701 1.00 96.56 225 THR A N 1
ATOM 1714 C CA . THR A 1 225 ? 7.593 1.397 11.632 1.00 96.56 225 THR A CA 1
ATOM 1715 C C . THR A 1 225 ? 9.021 0.981 11.946 1.00 96.56 225 THR A C 1
ATOM 1717 O O . THR A 1 225 ? 9.571 1.395 12.962 1.00 96.56 225 THR A O 1
ATOM 1720 N N . CYS A 1 226 ? 9.630 0.213 11.047 1.00 96.88 226 CYS A N 1
ATOM 1721 C CA . CYS A 1 226 ? 11.061 -0.073 11.042 1.00 96.88 226 CYS A CA 1
ATOM 1722 C C . CYS A 1 226 ? 11.748 0.860 10.046 1.00 96.88 226 CYS A C 1
ATOM 1724 O O . CYS A 1 226 ? 11.458 0.777 8.850 1.00 96.88 226 CYS A O 1
ATOM 1726 N N . SER A 1 227 ? 12.648 1.725 10.520 1.00 96.12 227 SER A N 1
ATOM 1727 C CA . SER A 1 227 ? 13.455 2.615 9.672 1.00 96.12 227 SER A CA 1
ATOM 1728 C C . SER A 1 227 ? 14.879 2.075 9.554 1.00 96.12 227 SER A C 1
ATOM 1730 O O . SER A 1 227 ? 15.571 1.913 10.559 1.00 96.12 227 SER A O 1
ATOM 1732 N N . LYS A 1 228 ? 15.316 1.787 8.326 1.00 94.50 228 LYS A N 1
ATOM 1733 C CA . LYS A 1 228 ? 16.680 1.356 8.001 1.00 94.50 228 LYS A CA 1
ATOM 1734 C C . LYS A 1 228 ? 17.729 2.458 8.213 1.00 94.50 228 LYS A C 1
ATOM 1736 O O . LYS A 1 228 ? 18.741 2.138 8.824 1.00 94.50 228 LYS A O 1
ATOM 1741 N N . PRO A 1 229 ? 17.539 3.721 7.765 1.00 93.75 229 PRO A N 1
ATOM 1742 C CA . PRO A 1 229 ? 18.560 4.757 7.955 1.00 93.75 229 PRO A CA 1
ATOM 1743 C C . PRO A 1 229 ? 18.719 5.184 9.416 1.00 93.75 229 PRO A C 1
ATOM 1745 O O . PRO A 1 229 ? 19.804 5.584 9.819 1.00 93.75 229 PRO A O 1
ATOM 1748 N N . ASP A 1 230 ? 17.646 5.104 10.203 1.00 92.75 230 ASP A N 1
ATOM 1749 C CA . ASP A 1 230 ? 17.666 5.519 11.606 1.00 92.75 230 ASP A CA 1
ATOM 1750 C C . ASP A 1 230 ? 17.976 4.379 12.585 1.00 92.75 230 ASP A C 1
ATOM 1752 O O . ASP A 1 230 ? 18.155 4.646 13.771 1.00 92.75 230 ASP A O 1
ATOM 1756 N N . GLU A 1 231 ? 17.929 3.122 12.125 1.00 94.25 231 GLU A N 1
ATOM 1757 C CA . GLU A 1 231 ? 17.989 1.920 12.971 1.00 94.25 231 GLU A CA 1
ATOM 1758 C C . GLU A 1 231 ? 17.091 2.020 14.216 1.00 94.25 231 GLU A C 1
ATOM 1760 O O . GLU A 1 231 ? 17.497 1.753 15.348 1.00 94.25 231 GLU A O 1
ATOM 1765 N N . LYS A 1 232 ? 15.845 2.455 14.012 1.00 93.56 232 LYS A N 1
ATOM 1766 C CA . LYS A 1 232 ? 14.866 2.616 15.089 1.00 93.56 232 LYS A CA 1
ATOM 1767 C C . LYS A 1 232 ? 13.532 1.988 14.731 1.00 93.56 232 LYS A C 1
ATOM 1769 O O . LYS A 1 232 ? 13.107 1.990 13.569 1.00 93.56 232 LYS A O 1
ATOM 1774 N N . ILE A 1 233 ? 12.858 1.510 15.767 1.00 94.38 233 ILE A N 1
ATOM 1775 C CA . ILE A 1 233 ? 11.463 1.100 15.727 1.00 94.38 233 ILE A CA 1
ATOM 1776 C C . ILE A 1 233 ? 10.603 2.235 16.288 1.00 94.38 233 ILE A C 1
ATOM 1778 O O . ILE A 1 233 ? 10.928 2.836 17.313 1.00 94.38 233 ILE A O 1
ATOM 1782 N N . VAL A 1 234 ? 9.506 2.552 15.606 1.00 94.31 234 VAL A N 1
ATOM 1783 C CA . VAL A 1 234 ? 8.525 3.540 16.065 1.00 94.31 234 VAL A CA 1
ATOM 1784 C C . VAL A 1 234 ? 7.166 2.870 16.148 1.00 94.31 234 VAL A C 1
ATOM 1786 O O . VAL A 1 234 ? 6.674 2.348 15.150 1.00 94.31 234 VAL A O 1
ATOM 1789 N N . LEU A 1 235 ? 6.559 2.887 17.331 1.00 93.06 235 LEU A N 1
ATOM 1790 C CA . LEU A 1 235 ? 5.190 2.440 17.545 1.00 93.06 235 LEU A CA 1
ATOM 1791 C C . LEU A 1 235 ? 4.301 3.665 17.681 1.00 93.06 235 LEU A C 1
ATOM 1793 O O . LEU A 1 235 ? 4.461 4.442 18.619 1.00 93.06 235 LEU A O 1
ATOM 1797 N N . THR A 1 236 ? 3.342 3.810 16.777 1.00 92.75 236 THR A N 1
ATOM 1798 C CA . THR A 1 236 ? 2.381 4.914 16.776 1.00 92.75 236 THR A CA 1
ATOM 1799 C C . THR A 1 236 ? 0.974 4.359 16.920 1.00 92.75 236 THR A C 1
ATOM 1801 O O . THR A 1 236 ? 0.592 3.427 16.211 1.00 92.75 236 THR A O 1
ATOM 1804 N N . ARG A 1 237 ? 0.174 4.943 17.816 1.00 89.44 237 ARG A N 1
ATOM 1805 C CA . ARG A 1 237 ? -1.259 4.646 17.906 1.00 89.44 237 ARG A CA 1
ATOM 1806 C C . ARG A 1 237 ? -2.026 5.673 17.082 1.00 89.44 237 ARG A C 1
ATOM 1808 O O . ARG A 1 237 ? -1.944 6.870 17.339 1.00 89.44 237 ARG A O 1
ATOM 1815 N N . SER A 1 238 ? -2.777 5.196 16.098 1.00 85.62 238 SER A N 1
ATOM 1816 C CA . SER A 1 238 ? -3.743 5.998 15.355 1.00 85.62 238 SER A CA 1
ATOM 1817 C C . SER A 1 238 ? -5.116 5.794 15.978 1.00 85.62 238 SER A C 1
ATOM 1819 O O . SER A 1 238 ? -5.628 4.674 15.964 1.00 85.62 238 SER A O 1
ATOM 1821 N N . ASN A 1 239 ? -5.711 6.866 16.493 1.00 84.38 239 ASN A N 1
ATOM 1822 C CA . ASN A 1 239 ? -7.115 6.858 16.899 1.00 84.38 239 ASN A CA 1
ATOM 1823 C C . ASN A 1 239 ? -8.003 6.980 15.652 1.00 84.38 239 ASN A C 1
ATOM 1825 O O . ASN A 1 239 ? -7.558 7.523 14.635 1.00 84.38 239 ASN A O 1
ATOM 1829 N N . LYS A 1 240 ? -9.209 6.414 15.726 1.00 69.56 240 LYS A N 1
ATOM 1830 C CA . LYS A 1 240 ? -10.250 6.572 14.705 1.00 69.56 240 LYS A CA 1
ATOM 1831 C C . LYS A 1 240 ? -10.893 7.956 14.777 1.00 69.56 240 LYS A C 1
ATOM 1833 O O . LYS A 1 240 ? -10.964 8.500 15.901 1.00 69.56 240 LYS A O 1
#

Secondary structure (DSSP, 8-state):
---EEEEEE-TT-HHHHTT--TT-EEEEETTB--SSHHHHHHHHHH-SS-EEEEEEETTEEEEEEE-S-GGG--EEEEETTS-SPEEE-TTTTTT------------HHHHHHHHHHHHHHHHHHHHHHHHH---------PPPP--------TT---HHHHHHHHHHHHHTT--SEEEEE--HHHHHHHHHHHHHHHSS-EEEEETTTEEEEEEEETTEEEEEEEETTTTEEEEEEEE-

Radius of gyration: 26.27 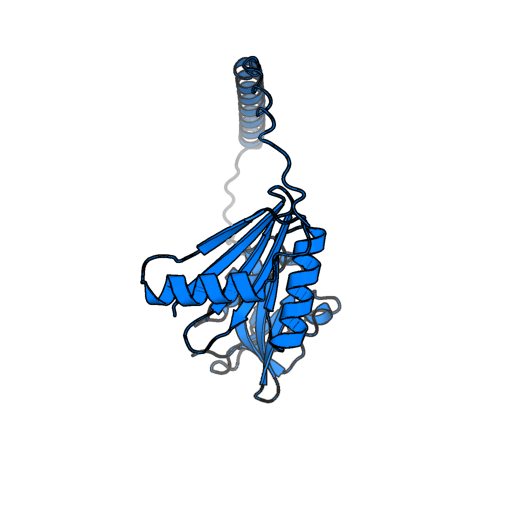Å; chains: 1; bounding box: 59×46×70 Å